Protein 3LLC (pdb70)

Structure (mmCIF, N/CA/C/O backbone):
data_3LLC
#
_entry.id   3LLC
#
_cell.length_a   112.652
_cell.length_b   112.652
_cell.length_c   59.497
_cell.angle_alpha   90.000
_cell.angle_beta   90.000
_cell.angle_gamma   90.000
#
_symmetry.space_group_name_H-M   'P 41 21 2'
#
loop_
_entity.id
_entity.type
_entity.pdbx_description
1 polymer 'Putative hydrolase'
2 non-polymer 'CHLORIDE ION'
3 non-polymer 1,2-ETHANEDIOL
4 non-polymer DI(HYDROXYETHYL)ETHER
5 non-polymer 'TETRAETHYLENE GLYCOL'
6 water water
#
loop_
_atom_site.group_PDB
_atom_site.id
_atom_site.type_symbol
_atom_site.label_atom_id
_atom_site.label_alt_id
_atom_site.label_comp_id
_atom_site.label_asym_id
_atom_site.label_entity_id
_atom_site.label_seq_id
_atom_site.pdbx_PDB_ins_code
_atom_site.Cartn_x
_atom_site.Cartn_y
_atom_site.Cartn_z
_atom_site.occupancy
_atom_site.B_iso_or_equiv
_atom_site.auth_seq_id
_atom_site.auth_comp_id
_atom_site.auth_asym_id
_atom_site.auth_atom_id
_atom_site.pdbx_PDB_model_num
ATOM 1 N N . ARG A 1 7 ? 14.026 -15.326 -0.875 1.00 49.04 6 ARG A N 1
ATOM 2 C CA . ARG A 1 7 ? 15.455 -15.534 -1.274 1.00 47.44 6 ARG A CA 1
ATOM 3 C C . ARG A 1 7 ? 16.406 -15.369 -0.079 1.00 45.08 6 ARG A C 1
ATOM 4 O O . ARG A 1 7 ? 16.533 -14.267 0.452 1.00 44.56 6 ARG A O 1
ATOM 12 N N . PRO A 1 8 ? 17.082 -16.467 0.339 1.00 41.43 7 PRO A N 1
ATOM 13 C CA . PRO A 1 8 ? 17.955 -16.442 1.530 1.00 39.19 7 PRO A CA 1
ATOM 14 C C . PRO A 1 8 ? 19.323 -15.750 1.322 1.00 36.71 7 PRO A C 1
ATOM 15 O O . PRO A 1 8 ? 19.793 -15.612 0.189 1.0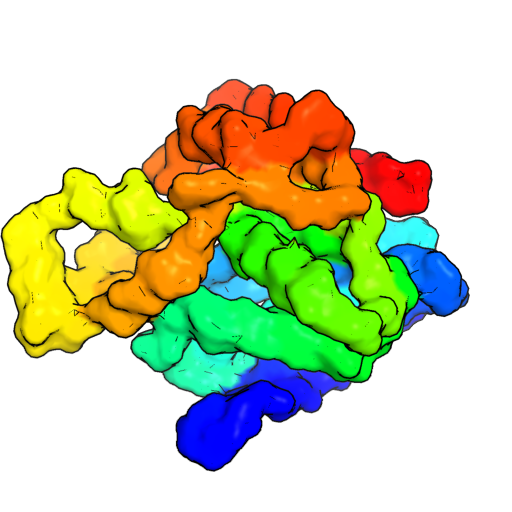0 34.92 7 PRO A O 1
ATOM 19 N N . ILE A 1 9 ? 19.936 -15.308 2.419 1.00 34.24 8 ILE A N 1
ATOM 20 C CA . ILE A 1 9 ? 21.298 -14.795 2.387 1.00 31.88 8 ILE A CA 1
ATOM 21 C C . ILE A 1 9 ? 22.258 -15.976 2.202 1.00 30.42 8 ILE A C 1
ATOM 22 O O . ILE A 1 9 ? 22.137 -16.993 2.890 1.00 31.22 8 ILE A O 1
ATOM 27 N N . GLU A 1 10 ? 23.177 -15.864 1.242 1.00 28.52 9 GLU A N 1
ATOM 28 C CA . GLU A 1 10 ? 24.223 -16.896 1.010 1.00 27.67 9 GLU A CA 1
ATOM 29 C C . GLU A 1 10 ? 25.610 -16.321 1.311 1.00 22.06 9 GLU A C 1
ATOM 30 O O . GLU A 1 10 ? 25.866 -15.151 1.015 1.00 20.18 9 GLU A O 1
ATOM 36 N N . THR A 1 11 ? 26.500 -17.171 1.816 1.00 20.90 10 THR A N 1
ATOM 37 C CA A THR A 1 11 ? 27.874 -16.797 2.149 0.50 20.59 10 THR A CA 1
ATOM 38 C CA B THR A 1 11 ? 27.864 -16.768 2.137 0.50 20.74 10 THR A CA 1
ATOM 39 C C . THR A 1 11 ? 28.833 -17.207 1.015 1.00 19.34 10 THR A C 1
ATOM 40 O O . THR A 1 11 ? 28.762 -18.323 0.518 1.00 21.10 10 THR A O 1
ATOM 47 N N . HIS A 1 12 ? 29.722 -16.301 0.607 1.00 19.38 11 HIS A N 1
ATOM 48 C CA . HIS A 1 12 ? 30.695 -16.526 -0.480 1.00 18.36 11 HIS A CA 1
ATOM 49 C C . HIS A 1 12 ? 32.086 -16.023 -0.089 1.00 18.33 11 HIS A C 1
ATOM 50 O O . HIS A 1 12 ? 32.206 -15.074 0.677 1.00 20.43 11 HIS A O 1
ATOM 57 N N . ALA A 1 13 ? 33.133 -16.616 -0.651 1.00 17.92 12 ALA A N 1
ATOM 58 C CA . ALA A 1 13 ? 34.512 -16.073 -0.546 1.00 19.38 12 ALA A CA 1
ATOM 59 C C . ALA A 1 13 ? 35.072 -15.863 -1.954 1.00 18.31 12 ALA A C 1
ATOM 60 O O . ALA A 1 13 ? 35.020 -16.797 -2.765 1.00 20.27 12 ALA A O 1
ATOM 62 N N . ILE A 1 14 ? 35.610 -14.691 -2.218 1.00 19.14 13 ILE A N 1
ATOM 63 C CA . ILE A 1 14 ? 36.132 -14.329 -3.541 1.00 21.55 13 ILE A CA 1
ATOM 64 C C . ILE A 1 14 ? 37.617 -13.981 -3.468 1.00 21.21 13 ILE A C 1
ATOM 65 O O . ILE A 1 14 ? 38.017 -13.100 -2.695 1.00 19.91 13 ILE A O 1
ATOM 70 N N . THR A 1 15 ? 38.432 -14.621 -4.301 1.00 16.77 14 THR A N 1
ATOM 71 C CA . THR A 1 15 ? 39.860 -14.315 -4.353 1.00 19.34 14 THR A CA 1
ATOM 72 C C . THR A 1 15 ? 40.104 -13.080 -5.233 1.00 22.71 14 THR A C 1
ATOM 73 O O . THR A 1 15 ? 39.608 -13.006 -6.352 1.00 21.78 14 THR A O 1
ATOM 77 N N . VAL A 1 16 ? 40.852 -12.114 -4.700 1.00 20.85 15 VAL A N 1
ATOM 78 C CA . VAL A 1 16 ? 41.168 -10.859 -5.392 1.00 20.51 15 VAL A CA 1
ATOM 79 C C . VAL A 1 16 ? 42.680 -10.696 -5.406 1.00 21.89 15 VAL A C 1
ATOM 80 O O . VAL A 1 16 ? 43.339 -10.887 -4.388 1.00 22.28 15 VAL A O 1
ATOM 84 N N . GLY A 1 17 ? 43.257 -10.409 -6.578 1.00 22.40 16 GLY A N 1
ATOM 85 C CA . GLY A 1 17 ? 44.704 -10.198 -6.693 1.00 24.12 16 GLY A CA 1
ATOM 86 C C . GLY A 1 17 ? 45.513 -11.457 -6.973 1.00 22.65 16 GLY A C 1
ATOM 87 O O . GLY A 1 17 ? 44.981 -12.583 -6.951 1.00 23.56 16 GLY A O 1
ATOM 88 N N . GLN A 1 18 ? 46.810 -11.262 -7.201 1.00 27.27 17 GLN A N 1
ATOM 89 C CA . GLN A 1 18 ? 47.757 -12.354 -7.561 1.00 29.17 17 GLN A CA 1
ATOM 90 C C . GLN A 1 18 ? 48.944 -12.417 -6.603 1.00 27.79 17 GLN A C 1
ATOM 91 O O . GLN A 1 18 ? 49.357 -11.396 -6.039 1.00 28.95 17 GLN A O 1
ATOM 97 N N . GLY A 1 19 ? 49.515 -13.606 -6.459 1.00 27.62 18 GLY A N 1
ATOM 98 C CA . GLY A 1 19 ? 50.746 -13.798 -5.693 1.00 27.85 18 GLY A CA 1
ATOM 99 C C . GLY A 1 19 ? 50.625 -13.320 -4.262 1.00 29.34 18 GLY A C 1
ATOM 100 O O . GLY A 1 19 ? 49.635 -13.612 -3.585 1.00 27.67 18 GLY A O 1
ATOM 101 N N . SER A 1 20 ? 51.609 -12.560 -3.804 1.00 28.80 19 SER A N 1
ATOM 102 C CA . SER A 1 20 ? 51.624 -12.094 -2.414 1.00 29.72 19 SER A CA 1
ATOM 103 C C . SER A 1 20 ? 50.625 -10.973 -2.157 1.00 29.80 19 SER A C 1
ATOM 104 O O . SER A 1 20 ? 50.418 -10.596 -1.008 1.00 32.88 19 SER A O 1
ATOM 107 N N . ASP A 1 21 ? 50.017 -10.433 -3.213 1.00 27.03 20 ASP A N 1
ATOM 108 C CA . ASP A 1 21 ? 48.901 -9.503 -3.076 1.00 28.73 20 ASP A CA 1
ATOM 109 C C . ASP A 1 21 ? 47.516 -10.161 -3.020 1.00 24.66 20 ASP A C 1
ATOM 110 O O . ASP A 1 21 ? 46.530 -9.449 -2.835 1.00 29.20 20 ASP A O 1
ATOM 115 N N . ALA A 1 22 ? 47.423 -11.471 -3.201 1.00 24.33 21 ALA A N 1
ATOM 116 C CA . ALA A 1 22 ? 46.116 -12.152 -3.196 1.00 24.35 21 ALA A CA 1
ATOM 117 C C . ALA A 1 22 ? 45.471 -12.031 -1.812 1.00 25.95 21 ALA A C 1
ATOM 118 O O . ALA A 1 22 ? 46.155 -12.087 -0.792 1.00 29.52 21 ALA A O 1
ATOM 120 N N . ARG A 1 23 ? 44.167 -11.809 -1.781 1.00 22.45 22 ARG A N 1
ATOM 121 C CA . ARG A 1 23 ? 43.415 -11.838 -0.534 1.00 21.56 22 ARG A CA 1
ATOM 122 C C . ARG A 1 23 ? 42.003 -12.362 -0.780 1.00 21.52 22 ARG A C 1
ATOM 123 O O . ARG A 1 23 ? 41.425 -12.150 -1.853 1.00 21.52 22 ARG A O 1
ATOM 131 N N . SER A 1 24 ? 41.450 -13.029 0.226 1.00 17.43 23 SER A N 1
ATOM 132 C CA A SER A 1 24 ? 40.083 -13.556 0.148 0.70 18.05 23 SER A CA 1
ATOM 133 C CA B SER A 1 24 ? 40.090 -13.548 0.150 0.30 18.32 23 SER A CA 1
ATOM 134 C C . SER A 1 24 ? 39.083 -12.565 0.769 1.00 20.19 23 SER A C 1
ATOM 135 O O . SER A 1 24 ? 39.242 -12.136 1.928 1.00 18.15 23 SER A O 1
ATOM 140 N N . ILE A 1 25 ? 38.049 -12.210 -0.002 1.00 16.70 24 ILE A N 1
ATOM 141 C CA . ILE A 1 25 ? 37.011 -11.270 0.399 1.00 16.64 24 ILE A CA 1
ATOM 142 C C . ILE A 1 25 ? 35.715 -12.024 0.756 1.00 18.46 24 ILE A C 1
ATOM 143 O O . ILE A 1 25 ? 35.195 -12.852 -0.030 1.00 17.95 24 ILE A O 1
ATOM 148 N N . ALA A 1 26 ? 35.213 -11.775 1.972 1.00 19.06 25 ALA A N 1
ATOM 149 C CA . ALA A 1 26 ? 33.982 -12.385 2.455 1.00 17.16 25 ALA A CA 1
ATOM 150 C C . ALA A 1 26 ? 32.774 -11.538 1.969 1.00 17.44 25 ALA A C 1
ATOM 151 O O . ALA A 1 26 ? 32.787 -10.292 2.036 1.00 18.65 25 ALA A O 1
ATOM 153 N N . ALA A 1 27 ? 31.735 -12.226 1.490 1.00 17.78 26 ALA A N 1
ATOM 154 C CA . ALA A 1 27 ? 30.514 -11.581 0.969 1.00 19.03 26 ALA A CA 1
ATOM 155 C C . ALA A 1 27 ? 29.247 -12.330 1.394 1.00 18.75 26 ALA A C 1
ATOM 156 O O . ALA A 1 27 ? 29.249 -13.551 1.604 1.00 20.18 26 ALA A O 1
ATOM 158 N N . LEU A 1 28 ? 28.176 -11.556 1.564 1.00 21.87 27 LEU A N 1
ATOM 159 C CA . LEU A 1 28 ? 26.836 -12.034 1.902 1.00 20.58 27 LEU A CA 1
ATOM 160 C C . LEU A 1 2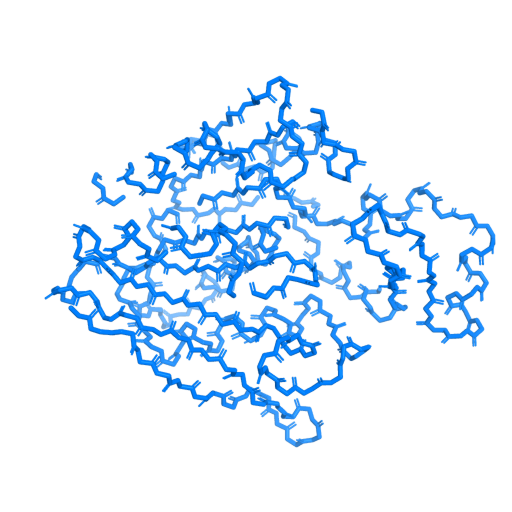8 ? 25.897 -11.530 0.787 1.00 21.61 27 LEU A C 1
ATOM 161 O O . LEU A 1 28 ? 25.800 -10.312 0.569 1.00 22.45 27 LEU A O 1
ATOM 166 N N . VAL A 1 29 ? 25.209 -12.448 0.117 1.00 20.12 28 VAL A N 1
ATOM 167 C CA A VAL A 1 29 ? 24.427 -12.132 -1.089 0.50 20.90 28 VAL A CA 1
ATOM 168 C CA B VAL A 1 29 ? 24.444 -12.140 -1.087 0.50 20.22 28 VAL A CA 1
ATOM 169 C C . VAL A 1 29 ? 23.015 -12.717 -1.051 1.00 19.81 28 VAL A C 1
ATOM 170 O O . VAL A 1 29 ? 22.785 -13.857 -0.599 1.00 20.77 28 VAL A O 1
ATOM 177 N N . ARG A 1 30 ? 22.059 -11.910 -1.503 1.00 19.91 29 ARG A N 1
ATOM 178 C CA . ARG A 1 30 ? 20.674 -12.300 -1.637 1.00 20.46 29 ARG A CA 1
ATOM 179 C C . ARG A 1 30 ? 20.315 -12.129 -3.118 1.00 20.06 29 ARG A C 1
ATOM 180 O O . ARG A 1 30 ? 20.439 -11.033 -3.656 1.00 19.39 29 ARG A O 1
ATOM 188 N N . ALA A 1 31 ? 19.899 -13.206 -3.782 1.00 21.74 30 ALA A N 1
ATOM 189 C CA . ALA A 1 31 ? 19.479 -13.116 -5.193 1.00 22.72 30 ALA A CA 1
ATOM 190 C C . ALA A 1 31 ? 18.173 -12.312 -5.341 1.00 23.76 30 ALA A C 1
ATOM 191 O O . ALA A 1 31 ? 17.297 -12.378 -4.480 1.00 22.82 30 ALA A O 1
ATOM 193 N N . PRO A 1 32 ? 18.028 -11.564 -6.451 1.00 24.48 31 PRO A N 1
ATOM 194 C CA . PRO A 1 32 ? 16.713 -10.987 -6.756 1.00 25.12 31 PRO A CA 1
ATOM 195 C C . PRO A 1 32 ? 15.657 -12.057 -7.038 1.00 22.52 31 PRO A C 1
ATOM 196 O O . PRO A 1 32 ? 15.998 -13.163 -7.464 1.00 22.35 31 PRO A O 1
ATOM 200 N N . ALA A 1 33 ? 14.385 -11.750 -6.767 1.00 23.85 32 ALA A N 1
ATOM 201 C CA . ALA A 1 33 ? 13.305 -12.718 -6.981 1.00 25.10 32 ALA A CA 1
ATOM 202 C C . ALA A 1 33 ? 13.153 -13.042 -8.474 1.00 23.58 32 ALA A C 1
ATOM 203 O O . ALA A 1 33 ? 12.681 -14.108 -8.825 1.00 21.31 32 ALA A O 1
ATOM 205 N N . GLN A 1 34 ? 13.514 -12.081 -9.330 1.00 23.33 33 GLN A N 1
ATOM 206 C CA A GLN A 1 34 ? 13.569 -12.306 -10.783 0.50 24.79 33 GLN A CA 1
ATOM 207 C CA B GLN A 1 34 ? 13.546 -12.276 -10.783 0.50 25.20 33 GLN A CA 1
ATOM 208 C C . GLN A 1 34 ? 14.839 -11.636 -11.300 1.00 24.68 33 GLN A C 1
ATOM 209 O O . GLN A 1 34 ? 15.221 -10.563 -10.832 1.00 23.49 33 GLN A O 1
ATOM 220 N N . ASP A 1 35 ? 15.519 -12.288 -12.247 1.00 25.16 34 ASP A N 1
ATOM 221 C CA . ASP A 1 35 ? 16.868 -11.830 -12.695 1.00 26.07 34 ASP A CA 1
ATOM 222 C C . ASP A 1 35 ? 16.898 -10.414 -13.281 1.00 26.33 34 ASP A C 1
ATOM 223 O O . ASP A 1 35 ? 17.942 -9.755 -13.253 1.00 26.90 34 ASP A O 1
ATOM 228 N N . GLU A 1 36 ? 15.757 -9.961 -13.810 1.00 26.56 35 GLU A N 1
ATOM 229 C CA A GLU A 1 36 ? 15.640 -8.630 -14.430 0.50 27.42 35 GLU A CA 1
ATOM 230 C CA B GLU A 1 36 ? 15.664 -8.640 -14.432 0.50 27.69 35 GLU A CA 1
ATOM 231 C C . GLU A 1 36 ? 15.671 -7.488 -13.408 1.00 28.48 35 GLU A C 1
ATOM 232 O O . GLU A 1 36 ? 15.948 -6.331 -13.754 1.00 30.51 35 GLU A O 1
ATOM 243 N N . ARG A 1 37 ? 15.392 -7.802 -12.142 1.00 26.87 36 ARG A N 1
ATOM 244 C CA A ARG A 1 37 ? 15.353 -6.783 -11.096 0.50 25.42 36 ARG A CA 1
ATOM 245 C CA B ARG A 1 37 ? 15.351 -6.790 -11.083 0.50 25.84 36 ARG A CA 1
ATOM 246 C C . ARG A 1 37 ? 16.771 -6.354 -10.714 1.00 23.39 36 ARG A C 1
ATOM 247 O O . ARG A 1 37 ? 17.702 -7.130 -10.837 1.00 25.04 36 ARG A O 1
ATOM 262 N N . PRO A 1 38 ? 16.942 -5.097 -10.260 1.00 21.56 37 PRO A N 1
ATOM 263 C CA . PRO A 1 38 ? 18.263 -4.657 -9.846 1.00 23.41 37 PRO A CA 1
ATOM 264 C C . PRO A 1 38 ? 18.768 -5.346 -8.576 1.00 22.15 37 PRO A C 1
ATOM 265 O O . PRO A 1 38 ? 18.002 -6.022 -7.868 1.00 22.90 37 PRO A O 1
ATOM 269 N N . THR A 1 39 ? 20.066 -5.211 -8.377 1.00 21.37 38 THR A N 1
ATOM 270 C CA . THR A 1 39 ? 20.771 -5.594 -7.151 1.00 19.48 38 THR A CA 1
ATOM 271 C C . THR A 1 39 ? 21.393 -4.350 -6.483 1.00 20.29 38 THR A C 1
ATOM 272 O O . THR A 1 39 ? 22.150 -3.583 -7.087 1.00 21.95 38 THR A O 1
ATOM 276 N N . CYS A 1 40 ? 21.066 -4.156 -5.211 1.00 20.33 39 CYS A N 1
ATOM 277 C CA . CYS A 1 40 ? 21.681 -3.110 -4.401 1.00 19.81 39 CYS A CA 1
ATOM 278 C C . CYS A 1 40 ? 23.019 -3.590 -3.815 1.00 19.96 39 CYS A C 1
ATOM 279 O O . CYS A 1 40 ? 23.074 -4.651 -3.163 1.00 23.48 39 CYS A O 1
ATOM 282 N N . ILE A 1 41 ? 24.071 -2.819 -4.053 1.00 19.85 40 ILE A N 1
ATOM 283 C CA A ILE A 1 41 ? 25.401 -3.147 -3.500 0.50 19.23 40 ILE A CA 1
ATOM 284 C CA B ILE A 1 41 ? 25.418 -3.109 -3.583 0.50 19.60 40 ILE A CA 1
ATOM 285 C C . ILE A 1 41 ? 25.849 -2.092 -2.513 1.00 19.81 40 ILE A C 1
ATOM 286 O O . ILE A 1 41 ? 25.930 -0.883 -2.805 1.00 20.97 40 ILE A O 1
ATOM 295 N N . TRP A 1 42 ? 26.094 -2.575 -1.308 1.00 20.57 41 TRP A N 1
ATOM 296 C CA . TRP A 1 42 ? 26.612 -1.754 -0.216 1.00 21.16 41 TRP A CA 1
ATOM 297 C C . TRP A 1 42 ? 28.114 -1.524 -0.375 1.00 21.14 41 TRP A C 1
ATOM 298 O O . TRP A 1 42 ? 28.872 -2.468 -0.604 1.00 22.32 41 TRP A O 1
ATOM 309 N N . LEU A 1 43 ? 28.552 -0.268 -0.246 1.00 20.03 42 LEU A N 1
ATOM 310 C CA A LEU A 1 43 ? 29.970 0.072 -0.166 0.50 20.97 42 LEU A CA 1
ATOM 311 C CA B LEU A 1 43 ? 29.975 0.057 -0.145 0.50 21.38 42 LEU A CA 1
ATOM 312 C C . LEU A 1 43 ? 30.158 0.876 1.122 1.00 21.67 42 LEU A C 1
ATOM 313 O O . LEU A 1 43 ? 29.718 2.026 1.198 1.00 20.76 42 LEU A O 1
ATOM 322 N N . GLY A 1 44 ? 30.796 0.273 2.119 1.00 23.00 43 GLY A N 1
ATOM 323 C CA . GLY A 1 44 ? 30.882 0.895 3.448 1.00 23.33 43 GLY A CA 1
ATOM 324 C C . GLY A 1 44 ? 32.003 1.903 3.689 1.00 21.96 43 GLY A C 1
ATOM 325 O O . GLY A 1 44 ? 32.851 2.159 2.813 1.00 21.70 43 GLY A O 1
ATOM 326 N N . GLY A 1 45 ? 31.979 2.500 4.886 1.00 23.78 44 GLY A N 1
ATOM 327 C CA . GLY A 1 45 ? 33.023 3.460 5.314 1.00 25.49 44 GLY A CA 1
ATOM 328 C C . GLY A 1 45 ? 34.352 2.834 5.759 1.00 25.05 44 GLY A C 1
ATOM 329 O O . GLY A 1 45 ? 34.478 1.616 5.941 1.00 25.20 44 GLY A O 1
ATOM 330 N N . TYR A 1 46 ? 35.338 3.697 5.971 1.00 22.38 45 TYR A N 1
ATOM 331 C CA . TYR A 1 46 ? 36.656 3.328 6.463 1.00 24.29 45 TYR A CA 1
ATOM 332 C C . TYR A 1 46 ? 36.451 2.674 7.815 1.00 24.02 45 TYR A C 1
ATOM 333 O O . TYR A 1 46 ? 35.727 3.210 8.616 1.00 25.73 45 TYR A O 1
ATOM 342 N N . ARG A 1 47 ? 37.048 1.527 8.067 1.00 24.41 46 ARG A N 1
ATOM 343 C CA . ARG A 1 47 ? 36.849 0.854 9.367 1.00 26.79 46 ARG A CA 1
ATOM 344 C C . ARG A 1 47 ? 35.435 0.321 9.656 1.00 26.96 46 ARG A C 1
ATOM 345 O O . ARG A 1 47 ? 35.174 -0.092 10.773 1.00 26.90 46 ARG A O 1
ATOM 353 N N . SER A 1 48 ? 34.537 0.269 8.675 1.00 24.54 47 SER A N 1
ATOM 354 C CA . SER A 1 48 ? 33.203 -0.303 8.920 1.00 25.01 47 SER A CA 1
ATOM 355 C C . SER A 1 48 ? 33.221 -1.828 8.724 1.00 25.02 47 SER A C 1
ATOM 356 O O . SER A 1 48 ? 34.211 -2.417 8.243 1.00 23.13 47 SER A O 1
ATOM 359 N N . ASP A 1 49 ? 32.088 -2.447 9.042 1.00 23.57 48 ASP A N 1
ATOM 360 C CA A ASP A 1 49 ? 31.905 -3.825 8.578 0.50 23.55 48 ASP A CA 1
ATOM 361 C CA B ASP A 1 49 ? 31.800 -3.877 8.938 0.50 24.05 48 ASP A CA 1
ATOM 362 C C . ASP A 1 49 ? 30.491 -4.064 8.125 1.00 23.66 48 ASP A C 1
ATOM 363 O O . ASP A 1 49 ? 29.575 -3.241 8.278 1.00 25.28 48 ASP A O 1
ATOM 380 N N . THR A 1 51 ? 28.074 -5.945 8.838 1.00 23.73 50 THR A N 1
ATOM 381 C CA . THR A 1 51 ? 26.986 -6.196 9.783 1.00 24.01 50 THR A CA 1
ATOM 382 C C . THR A 1 51 ? 26.455 -4.879 10.440 1.00 25.33 50 THR A C 1
ATOM 383 O O . THR A 1 51 ? 25.604 -4.922 11.314 1.00 26.68 50 THR A O 1
ATOM 387 N N . GLY A 1 52 ? 26.960 -3.727 10.017 1.00 24.80 51 GLY A N 1
ATOM 388 C CA . GLY A 1 52 ? 26.500 -2.423 10.508 1.00 26.62 51 GLY A CA 1
ATOM 389 C C . GLY A 1 52 ? 25.032 -2.103 10.226 1.00 26.94 51 GLY A C 1
ATOM 390 O O . GLY A 1 52 ? 24.411 -2.671 9.307 1.00 22.77 51 GLY A O 1
ATOM 391 N N . THR A 1 53 ? 24.467 -1.190 11.016 1.00 25.18 52 THR A N 1
ATOM 392 C CA . THR A 1 53 ? 23.032 -0.854 10.919 1.00 24.66 52 THR A CA 1
ATOM 393 C C . THR A 1 53 ? 22.563 -0.469 9.529 1.00 21.36 52 THR A C 1
ATOM 394 O O . THR A 1 53 ? 21.551 -0.997 9.062 1.00 22.67 52 THR A O 1
ATOM 398 N N . LYS A 1 54 ? 23.270 0.453 8.891 1.00 22.16 53 LYS A N 1
ATOM 399 C CA . LYS A 1 54 ? 22.846 0.953 7.547 1.00 22.08 53 LYS A CA 1
ATOM 400 C C . LYS A 1 54 ? 22.889 -0.177 6.493 1.00 23.62 53 LYS A C 1
ATOM 401 O O . LYS A 1 54 ? 21.952 -0.309 5.674 1.00 21.09 53 LYS A O 1
ATOM 407 N N . ALA A 1 55 ? 23.939 -0.991 6.545 1.00 21.07 54 ALA A N 1
ATOM 408 C CA . ALA A 1 55 ? 24.092 -2.150 5.644 1.00 22.46 54 ALA A CA 1
ATOM 409 C C . ALA A 1 55 ? 22.952 -3.141 5.801 1.00 22.29 54 ALA A C 1
ATOM 410 O O . ALA A 1 55 ? 22.371 -3.604 4.791 1.00 21.72 54 ALA A O 1
ATOM 412 N N . LEU A 1 56 ? 22.604 -3.467 7.063 1.00 21.86 55 LEU A N 1
ATOM 413 C CA . LEU A 1 56 ? 21.518 -4.398 7.335 1.00 20.12 55 LEU A CA 1
ATOM 414 C C . LEU A 1 56 ? 20.166 -3.855 6.855 1.00 21.02 55 LEU A C 1
ATOM 415 O O . LEU A 1 56 ? 19.302 -4.644 6.408 1.00 20.81 55 LEU A O 1
ATOM 420 N N . GLU A 1 57 ? 19.975 -2.531 6.989 1.00 19.51 56 GLU A N 1
ATOM 421 C CA . GLU A 1 57 ? 18.752 -1.874 6.533 1.00 22.23 56 GLU A CA 1
ATOM 422 C C . GLU A 1 57 ? 18.605 -1.925 5.011 1.00 21.50 56 GLU A C 1
ATOM 423 O O . GLU A 1 57 ? 17.484 -2.155 4.508 1.00 21.12 56 GLU A O 1
ATOM 437 N N . ASP A 1 59 ? 19.926 -4.258 3.014 1.00 23.49 58 ASP A N 1
ATOM 438 C CA . ASP A 1 59 ? 19.532 -5.654 2.784 1.00 24.73 58 ASP A CA 1
ATOM 439 C C . ASP A 1 59 ? 18.047 -5.948 3.081 1.00 25.62 58 ASP A C 1
ATOM 440 O O . ASP A 1 59 ? 17.382 -6.651 2.294 1.00 21.94 58 ASP A O 1
ATOM 445 N N . ASP A 1 60 ? 17.530 -5.428 4.211 1.00 24.09 59 ASP A N 1
ATOM 446 C CA . ASP A 1 60 ? 16.141 -5.631 4.606 1.00 24.53 59 ASP A CA 1
ATOM 447 C C . ASP A 1 60 ? 15.166 -5.003 3.589 1.00 23.41 59 ASP A C 1
ATOM 448 O O . ASP A 1 60 ? 14.177 -5.640 3.193 1.00 23.94 59 ASP A O 1
ATOM 453 N N . LEU A 1 61 ? 15.465 -3.780 3.158 1.00 24.20 60 LEU A N 1
ATOM 454 C CA . LEU A 1 61 ? 14.652 -3.108 2.131 1.00 23.25 60 LEU A CA 1
ATOM 455 C C . LEU A 1 61 ? 14.629 -3.938 0.823 1.00 23.97 60 LEU A C 1
ATOM 456 O O . LEU A 1 61 ? 13.560 -4.228 0.264 1.00 22.90 60 LEU A O 1
ATOM 461 N N . ALA A 1 62 ? 15.815 -4.336 0.366 1.00 24.57 61 ALA A N 1
ATOM 462 C CA . ALA A 1 62 ? 15.940 -5.201 -0.814 1.00 26.16 61 ALA A CA 1
ATOM 463 C C . ALA A 1 62 ? 15.103 -6.474 -0.712 1.00 26.79 61 ALA A C 1
ATOM 464 O O . ALA A 1 62 ? 14.329 -6.794 -1.636 1.00 26.08 61 ALA A O 1
ATOM 466 N N . ALA A 1 63 ? 15.224 -7.198 0.406 1.00 25.41 62 ALA A N 1
ATOM 467 C CA . ALA A 1 63 ? 14.399 -8.367 0.670 1.00 27.25 62 ALA A CA 1
ATOM 468 C C . ALA A 1 63 ? 12.902 -8.103 0.556 1.00 27.97 62 ALA A C 1
ATOM 469 O O . ALA A 1 63 ? 12.163 -8.923 -0.002 1.00 28.96 62 ALA A O 1
ATOM 471 N N . SER A 1 64 ? 12.445 -6.972 1.084 1.00 26.72 63 SER A N 1
ATOM 472 C CA . SER A 1 64 ? 11.017 -6.657 1.092 1.00 27.50 63 SER A CA 1
ATOM 473 C C . SER A 1 64 ? 10.481 -6.353 -0.316 1.00 26.70 63 SER A C 1
ATOM 474 O O . SER A 1 64 ? 9.314 -6.561 -0.565 1.00 26.60 63 SER A O 1
ATOM 477 N N . LEU A 1 65 ? 11.330 -5.854 -1.215 1.00 26.91 64 LEU A N 1
ATOM 478 C CA . LEU A 1 65 ? 10.920 -5.508 -2.582 1.00 27.68 64 LEU A CA 1
ATOM 479 C C . LEU A 1 65 ? 11.241 -6.630 -3.614 1.00 28.91 64 LEU A C 1
ATOM 480 O O . LEU A 1 65 ? 10.915 -6.505 -4.799 1.00 27.32 64 LEU A O 1
ATOM 485 N N . GLY A 1 66 ? 11.862 -7.718 -3.157 1.00 26.32 65 GLY A N 1
ATOM 486 C CA . GLY A 1 66 ? 12.235 -8.843 -4.028 1.00 25.61 65 GLY A CA 1
ATOM 487 C C . GLY A 1 66 ? 13.416 -8.525 -4.946 1.00 23.77 65 GLY A C 1
ATOM 488 O O . GLY A 1 66 ? 13.555 -9.101 -6.016 1.00 23.57 65 GLY A O 1
ATOM 489 N N . VAL A 1 67 ? 14.265 -7.600 -4.538 1.00 19.43 66 VAL A N 1
ATOM 490 C CA . VAL A 1 67 ? 15.435 -7.249 -5.334 1.00 22.08 66 VAL A CA 1
ATOM 491 C C . VAL A 1 67 ? 16.721 -7.795 -4.692 1.00 22.17 66 VAL A C 1
ATOM 492 O O . VAL A 1 67 ? 16.715 -8.262 -3.545 1.00 23.50 66 VAL A O 1
ATOM 496 N N . GLY A 1 68 ? 17.804 -7.771 -5.450 1.00 19.76 67 GLY A N 1
ATOM 497 C CA . GLY A 1 68 ? 19.051 -8.330 -4.996 1.00 19.59 67 GLY A CA 1
ATOM 498 C C . GLY A 1 68 ? 19.756 -7.447 -3.967 1.00 18.10 67 GLY A C 1
ATOM 499 O O . GLY A 1 68 ? 19.542 -6.211 -3.883 1.00 18.47 67 GLY A O 1
ATOM 500 N N . ALA A 1 69 ? 20.632 -8.082 -3.194 1.00 17.01 68 ALA A N 1
ATOM 501 C CA . ALA A 1 69 ? 21.505 -7.339 -2.268 1.00 18.64 68 ALA A CA 1
ATOM 502 C C . ALA A 1 69 ? 22.877 -8.002 -2.148 1.00 18.86 68 ALA A C 1
ATOM 503 O O . ALA A 1 69 ? 22.959 -9.234 -1.997 1.00 20.54 68 ALA A O 1
ATOM 505 N N . ILE A 1 70 ? 23.940 -7.198 -2.254 1.00 18.84 69 ILE A N 1
ATOM 506 C CA . ILE A 1 70 ? 25.329 -7.655 -2.053 1.00 17.18 69 ILE A CA 1
ATOM 507 C C . ILE A 1 70 ? 25.986 -6.805 -0.952 1.00 19.32 69 ILE A C 1
ATOM 508 O O . ILE A 1 70 ? 25.971 -5.584 -1.022 1.00 20.72 69 ILE A O 1
ATOM 513 N N . ARG A 1 71 ? 26.568 -7.474 0.047 1.00 18.85 70 ARG A N 1
ATOM 514 C CA . ARG A 1 71 ? 27.489 -6.807 0.992 1.00 19.03 70 ARG A CA 1
ATOM 515 C C . ARG A 1 71 ? 28.791 -7.582 1.013 1.00 18.85 70 ARG A C 1
ATOM 516 O O . ARG A 1 71 ? 28.778 -8.805 0.763 1.00 19.05 70 ARG A O 1
ATOM 524 N N . PHE A 1 72 ? 29.901 -6.883 1.276 1.00 18.68 71 PHE A N 1
ATOM 525 C CA . PHE A 1 72 ? 31.214 -7.527 1.431 1.00 18.12 71 PHE A CA 1
ATOM 526 C C . PHE A 1 72 ? 32.091 -6.707 2.395 1.00 18.71 71 PHE A C 1
ATOM 527 O O . PHE A 1 72 ? 31.813 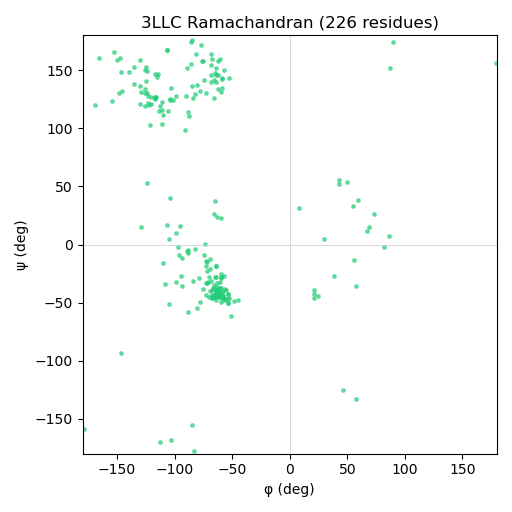-5.531 2.637 1.00 20.67 71 PHE A O 1
ATOM 535 N N . ASP A 1 73 ? 33.097 -7.360 2.973 1.00 19.90 72 ASP A N 1
ATOM 536 C CA . ASP A 1 73 ? 34.079 -6.691 3.864 1.00 17.73 72 ASP A CA 1
ATOM 537 C C . ASP A 1 73 ? 35.343 -6.367 3.073 1.00 18.06 72 ASP A C 1
ATOM 538 O O . ASP A 1 73 ? 35.933 -7.236 2.419 1.00 20.33 72 ASP A O 1
ATOM 543 N N . TYR A 1 74 ? 35.763 -5.113 3.138 1.00 18.85 73 TYR A N 1
ATOM 544 C CA . TYR A 1 74 ? 37.069 -4.715 2.575 1.00 19.23 73 TYR A CA 1
ATOM 545 C C . TYR A 1 74 ? 38.209 -5.531 3.200 1.00 19.71 73 TYR A C 1
ATOM 546 O O . TYR A 1 74 ? 38.077 -6.028 4.327 1.00 17.44 73 TYR A O 1
ATOM 555 N N . SER A 1 75 ? 39.292 -5.753 2.450 1.00 18.21 74 SER A N 1
ATOM 556 C CA . SER A 1 75 ? 40.467 -6.365 3.036 1.00 17.72 74 SER A CA 1
ATOM 557 C C . SER A 1 75 ? 40.872 -5.571 4.308 1.00 17.25 74 SER A C 1
ATOM 558 O O . SER A 1 75 ? 40.739 -4.349 4.346 1.00 17.47 74 SER A O 1
ATOM 561 N N . GLY A 1 76 ? 41.342 -6.292 5.329 1.00 16.68 75 GLY A N 1
ATOM 562 C CA . GLY A 1 76 ? 41.715 -5.691 6.604 1.00 19.49 75 GLY A CA 1
ATOM 563 C C . GLY A 1 76 ? 40.568 -5.413 7.570 1.00 22.04 75 GLY A C 1
ATOM 564 O O . GLY A 1 76 ? 40.799 -4.970 8.706 1.00 19.45 75 GLY A O 1
ATOM 565 N N . HIS A 1 77 ? 39.348 -5.699 7.132 1.00 19.86 76 HIS A N 1
ATOM 566 C CA . HIS A 1 77 ? 38.115 -5.398 7.881 1.00 20.49 76 HIS A CA 1
ATOM 567 C C . HIS A 1 77 ? 37.294 -6.678 8.076 1.00 20.52 76 HIS A C 1
ATOM 568 O O . HIS A 1 77 ? 37.290 -7.583 7.217 1.00 18.54 76 HIS A O 1
ATOM 575 N N . GLY A 1 78 ? 36.553 -6.736 9.181 1.00 17.53 77 GLY A N 1
ATOM 576 C CA . GLY A 1 78 ? 35.579 -7.783 9.404 1.00 17.72 77 GLY A CA 1
ATOM 577 C C . GLY A 1 78 ? 36.035 -9.215 9.103 1.00 18.44 77 GLY A C 1
ATOM 578 O O . GLY A 1 78 ? 36.997 -9.719 9.698 1.00 16.02 77 GLY A O 1
ATOM 579 N N . ALA A 1 79 ? 35.265 -9.909 8.250 1.00 15.70 78 ALA A N 1
ATOM 580 C CA . ALA A 1 79 ? 35.460 -11.339 8.005 1.00 15.00 78 ALA A CA 1
ATOM 581 C C . ALA A 1 79 ? 36.461 -11.615 6.875 1.00 10.90 78 ALA A C 1
ATOM 582 O O . ALA A 1 79 ? 36.799 -12.782 6.631 1.00 16.23 78 ALA A O 1
ATOM 584 N N . SER A 1 80 ? 36.934 -10.568 6.207 1.00 13.98 79 SER A N 1
ATOM 585 C CA . SER A 1 80 ? 37.896 -10.724 5.091 1.00 16.05 79 SER A CA 1
ATOM 586 C C . SER A 1 80 ? 39.360 -10.902 5.529 1.00 18.57 79 SER A C 1
ATOM 587 O O . SER A 1 80 ? 39.703 -10.682 6.709 1.00 16.87 79 SER A O 1
ATOM 590 N N . GLY A 1 81 ? 40.198 -11.369 4.598 1.00 16.74 80 GLY A N 1
ATOM 591 C CA . GLY A 1 81 ? 41.635 -11.485 4.806 1.00 15.72 80 GLY A CA 1
ATOM 592 C C . GLY A 1 81 ? 42.378 -10.173 4.562 1.00 15.19 80 GLY A C 1
ATOM 593 O O . GLY A 1 81 ? 41.773 -9.142 4.266 1.00 16.88 80 GLY A O 1
ATOM 594 N N . GLY A 1 82 ? 43.701 -10.237 4.689 1.00 16.35 81 GLY A N 1
ATOM 595 C CA . GLY A 1 82 ? 44.585 -9.110 4.397 1.00 17.11 81 GLY A CA 1
ATOM 596 C C . GLY A 1 82 ? 44.783 -8.175 5.597 1.00 19.92 81 GLY A C 1
ATOM 597 O O . GLY A 1 82 ? 43.905 -8.117 6.466 1.00 17.40 81 GLY A O 1
ATOM 598 N N . ALA A 1 83 ? 45.941 -7.498 5.661 1.00 19.11 82 ALA A N 1
ATOM 599 C CA . ALA A 1 83 ? 46.256 -6.540 6.754 1.00 20.79 82 ALA A CA 1
ATOM 600 C C . ALA A 1 83 ? 45.609 -5.183 6.518 1.00 20.93 82 ALA A C 1
ATOM 601 O O . ALA A 1 83 ? 45.613 -4.663 5.392 1.00 19.99 82 ALA A O 1
ATOM 603 N N . PHE A 1 84 ? 45.044 -4.590 7.571 1.00 17.68 83 PHE A N 1
ATOM 604 C CA . PHE A 1 84 ? 44.530 -3.238 7.477 1.00 17.32 83 PHE A CA 1
ATOM 605 C C . PHE A 1 84 ? 45.572 -2.225 6.936 1.00 18.14 83 PHE A C 1
ATOM 606 O O . PHE A 1 84 ? 45.234 -1.408 6.063 1.00 19.12 83 PHE A O 1
ATOM 614 N N . ARG A 1 85 ? 46.807 -2.311 7.398 1.00 20.90 84 ARG A N 1
ATOM 615 C CA . ARG A 1 85 ? 47.829 -1.329 6.985 1.00 23.12 84 ARG A CA 1
ATOM 616 C C . ARG A 1 85 ? 48.258 -1.457 5.498 1.00 23.19 84 ARG A C 1
ATOM 617 O O . ARG A 1 85 ? 48.943 -0.570 4.981 1.00 19.66 84 ARG A O 1
ATOM 625 N N . ASP A 1 86 ? 47.876 -2.552 4.830 1.00 21.72 85 ASP A N 1
ATOM 626 C CA . ASP A 1 86 ? 48.113 -2.696 3.385 1.00 22.35 85 ASP A CA 1
ATOM 627 C C . ASP A 1 86 ? 46.962 -2.124 2.540 1.00 22.56 85 ASP A C 1
ATOM 628 O O . ASP A 1 86 ? 47.068 -2.058 1.317 1.00 22.95 85 ASP A O 1
ATOM 633 N N . GLY A 1 87 ? 45.867 -1.717 3.175 1.00 20.35 86 GLY A N 1
ATOM 634 C CA . GLY A 1 87 ? 44.747 -1.127 2.488 1.00 20.70 86 GLY A CA 1
ATOM 635 C C . GLY A 1 87 ? 44.994 0.231 1.825 1.00 20.88 86 GLY A C 1
ATOM 636 O O . GLY A 1 87 ? 45.679 1.084 2.358 1.00 20.77 86 GLY A O 1
ATOM 637 N N . THR A 1 88 ? 44.408 0.415 0.644 1.00 20.47 87 THR A N 1
ATOM 638 C CA . THR A 1 88 ? 44.463 1.673 -0.097 1.00 18.84 87 THR A CA 1
ATOM 639 C C . THR A 1 88 ? 43.134 1.790 -0.863 1.00 19.18 87 THR A C 1
ATOM 640 O O . THR A 1 88 ? 42.437 0.782 -1.102 1.00 20.34 87 THR A O 1
ATOM 644 N N . ILE A 1 89 ? 42.782 3.000 -1.285 1.00 18.87 88 ILE A N 1
ATOM 645 C CA . ILE A 1 89 ? 41.647 3.199 -2.159 1.00 17.82 88 ILE A CA 1
ATOM 646 C C . ILE A 1 89 ? 41.758 2.285 -3.401 1.00 18.73 88 ILE A C 1
ATOM 647 O O . ILE A 1 89 ? 40.748 1.644 -3.770 1.00 20.60 88 ILE A O 1
ATOM 652 N N . SER A 1 90 ? 42.929 2.220 -4.038 1.00 20.13 89 SER A N 1
ATOM 653 C CA . SER A 1 90 ? 43.082 1.344 -5.211 1.00 19.34 89 SER A CA 1
ATOM 654 C C . SER A 1 90 ? 42.746 -0.133 -4.914 1.00 22.48 89 SER A C 1
ATOM 655 O O . SER A 1 90 ? 42.058 -0.802 -5.715 1.00 19.79 89 SER A O 1
ATOM 658 N N . ARG A 1 91 ? 43.265 -0.671 -3.796 1.00 19.89 90 ARG A N 1
ATOM 659 C CA . ARG A 1 91 ? 43.019 -2.080 -3.438 1.00 20.84 90 ARG A CA 1
ATOM 660 C C . ARG A 1 91 ? 41.558 -2.354 -3.077 1.00 20.76 90 ARG A C 1
ATOM 661 O O . ARG A 1 91 ? 40.995 -3.405 -3.447 1.00 19.45 90 ARG A O 1
ATOM 669 N N . TRP A 1 92 ? 40.931 -1.411 -2.362 1.00 20.91 91 TRP A N 1
ATOM 670 C CA . TRP A 1 92 ? 39.543 -1.572 -1.930 1.00 21.07 91 TRP A CA 1
ATOM 671 C C . TRP A 1 92 ? 38.573 -1.412 -3.114 1.00 20.84 91 TRP A C 1
ATOM 672 O O . TRP A 1 92 ? 37.576 -2.125 -3.204 1.00 20.46 91 TRP A O 1
ATOM 683 N N . LEU A 1 93 ? 38.927 -0.549 -4.062 1.00 21.42 92 LEU A N 1
ATOM 684 C CA . LEU A 1 93 ? 38.19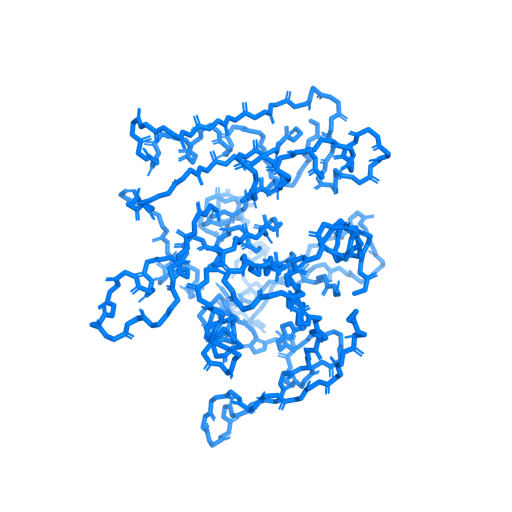5 -0.452 -5.319 1.00 19.49 92 LEU A CA 1
ATOM 685 C C . LEU A 1 93 ? 38.321 -1.748 -6.124 1.00 19.81 92 LEU A C 1
ATOM 686 O O . LEU A 1 93 ? 37.320 -2.229 -6.679 1.00 21.23 92 LEU A O 1
ATOM 691 N N . GLU A 1 94 ? 39.533 -2.292 -6.221 1.00 19.14 93 GLU A N 1
ATOM 692 C CA . GLU A 1 94 ? 39.768 -3.531 -6.930 1.00 20.21 93 GLU A CA 1
ATOM 693 C C . GLU A 1 94 ? 38.875 -4.658 -6.382 1.00 21.02 93 GLU A C 1
ATOM 694 O O . GLU A 1 94 ? 38.345 -5.497 -7.132 1.00 18.60 93 GLU A O 1
ATOM 700 N N . GLU A 1 95 ? 38.712 -4.670 -5.066 1.00 19.69 94 GLU A N 1
ATOM 701 C CA . GLU A 1 95 ? 37.855 -5.671 -4.409 1.00 18.21 94 GLU A CA 1
ATOM 702 C C . GLU A 1 95 ? 36.350 -5.470 -4.764 1.00 19.61 94 GLU A C 1
ATOM 703 O O . GLU A 1 95 ? 35.639 -6.432 -5.082 1.00 19.57 94 GLU A O 1
ATOM 709 N N . ALA A 1 96 ? 35.877 -4.233 -4.704 1.00 21.10 95 ALA A N 1
ATOM 710 C CA . ALA A 1 96 ? 34.514 -3.910 -5.060 1.00 20.97 95 ALA A CA 1
ATOM 711 C C . ALA A 1 96 ? 34.220 -4.370 -6.495 1.00 23.47 95 ALA A C 1
ATOM 712 O O . ALA A 1 96 ? 33.199 -5.026 -6.735 1.00 23.54 95 ALA A O 1
ATOM 714 N N . LEU A 1 97 ? 35.119 -4.065 -7.429 1.00 21.49 96 LEU A N 1
ATOM 715 C CA A LEU A 1 97 ? 34.923 -4.463 -8.824 0.50 21.51 96 LEU A CA 1
ATOM 716 C CA B LEU A 1 97 ? 34.951 -4.482 -8.831 0.50 22.50 96 LEU A CA 1
ATOM 717 C C . LEU A 1 97 ? 34.945 -5.999 -8.972 1.00 23.01 96 LEU A C 1
ATOM 718 O O . LEU A 1 97 ? 34.156 -6.575 -9.747 1.00 23.34 96 LEU A O 1
ATOM 727 N N . ALA A 1 98 ? 35.854 -6.680 -8.256 1.00 19.69 97 ALA A N 1
ATOM 728 C CA . ALA A 1 98 ? 35.917 -8.138 -8.299 1.00 19.69 97 ALA A CA 1
ATOM 729 C C . ALA A 1 98 ? 34.629 -8.804 -7.774 1.00 17.46 97 ALA A C 1
ATOM 730 O O . ALA A 1 98 ? 34.191 -9.843 -8.279 1.00 17.87 97 ALA A O 1
ATOM 732 N N . VAL A 1 99 ? 34.050 -8.224 -6.735 1.00 20.20 98 VAL A N 1
ATOM 733 C CA . VAL A 1 99 ? 32.819 -8.765 -6.164 1.00 20.89 98 VAL A CA 1
ATOM 734 C C . VAL A 1 99 ? 31.681 -8.590 -7.192 1.00 21.54 98 VAL A C 1
ATOM 735 O O . VAL A 1 99 ? 30.944 -9.543 -7.493 1.00 19.42 98 VAL A O 1
ATOM 739 N N . LEU A 1 100 ? 31.588 -7.396 -7.782 1.00 22.59 99 LEU A N 1
ATOM 740 C CA A LEU A 1 100 ? 30.584 -7.168 -8.823 0.50 23.96 99 LEU A CA 1
ATOM 741 C CA B LEU A 1 100 ? 30.614 -7.143 -8.861 0.50 24.64 99 LEU A CA 1
ATOM 742 C C . LEU A 1 100 ? 30.764 -8.117 -10.017 1.00 25.42 99 LEU A C 1
ATOM 743 O O . LEU A 1 100 ? 29.771 -8.691 -10.499 1.00 27.21 99 LEU A O 1
ATOM 752 N N . ASP A 1 101 ? 32.003 -8.319 -10.484 1.00 24.81 100 ASP A N 1
ATOM 753 C CA . ASP A 1 101 ? 32.272 -9.214 -11.610 1.00 24.70 100 ASP A CA 1
ATOM 754 C C . ASP A 1 101 ? 32.053 -10.703 -11.291 1.00 24.33 100 ASP A C 1
ATOM 755 O O . ASP A 1 101 ? 31.850 -11.530 -12.202 1.00 23.93 100 ASP A O 1
ATOM 760 N N . HIS A 1 102 ? 32.088 -11.056 -10.006 1.00 22.12 101 HIS A N 1
ATOM 761 C CA . HIS A 1 102 ? 31.841 -12.445 -9.600 1.00 22.37 101 HIS A CA 1
ATOM 762 C C . HIS A 1 102 ? 30.344 -12.782 -9.755 1.00 20.67 101 HIS A C 1
ATOM 763 O O . HIS A 1 102 ? 30.002 -13.844 -10.210 1.00 21.64 101 HIS A O 1
ATOM 770 N N . PHE A 1 103 ? 29.472 -11.866 -9.340 1.00 23.06 102 PHE A N 1
ATOM 771 C CA . PHE A 1 103 ? 28.024 -12.082 -9.319 1.00 21.71 102 PHE A CA 1
ATOM 772 C C . PHE A 1 103 ? 27.299 -11.582 -10.570 1.00 21.56 102 PHE A C 1
ATOM 773 O O . PHE A 1 103 ? 26.240 -12.103 -10.905 1.00 22.98 102 PHE A O 1
ATOM 781 N N . LYS A 1 104 ? 27.869 -10.579 -11.243 1.00 22.04 103 LYS A N 1
ATOM 782 C CA . LYS A 1 104 ? 27.365 -10.060 -12.542 1.00 22.92 103 LYS A CA 1
ATOM 783 C C . LYS A 1 104 ? 25.873 -9.735 -12.576 1.00 21.26 103 LYS A C 1
ATOM 784 O O . LYS A 1 104 ? 25.163 -10.234 -13.435 1.00 20.11 103 LYS A O 1
ATOM 790 N N . PRO A 1 105 ? 25.382 -8.921 -11.646 1.00 20.34 104 PRO A N 1
ATOM 791 C CA . PRO A 1 105 ? 23.977 -8.537 -11.706 1.00 22.76 104 PRO A CA 1
ATOM 792 C C . PRO A 1 105 ? 23.707 -7.753 -12.996 1.00 24.40 104 PRO A C 1
ATOM 793 O O . PRO A 1 105 ? 24.599 -7.034 -13.488 1.00 25.74 104 PRO A O 1
ATOM 797 N N . GLU A 1 106 ? 22.512 -7.922 -13.566 1.00 24.54 105 GLU A N 1
ATOM 798 C CA . GLU A 1 106 ? 22.152 -7.194 -14.799 1.00 26.22 105 GLU A CA 1
ATOM 799 C C . GLU A 1 106 ? 22.110 -5.674 -14.593 1.00 23.97 105 GLU A C 1
ATOM 800 O O . GLU A 1 106 ? 22.629 -4.916 -15.417 1.00 25.03 105 GLU A O 1
ATOM 806 N N . LYS A 1 107 ? 21.568 -5.242 -13.451 1.00 24.48 106 LYS A N 1
ATOM 807 C CA . LYS A 1 107 ? 21.441 -3.825 -13.102 1.00 21.53 106 LYS A CA 1
ATOM 808 C C . LYS A 1 107 ? 21.887 -3.701 -11.642 1.00 21.19 106 LYS A C 1
ATOM 809 O O . LYS A 1 107 ? 21.575 -4.574 -10.831 1.00 23.57 106 LYS A O 1
ATOM 813 N N . ALA A 1 108 ? 22.653 -2.666 -11.344 1.00 19.56 107 ALA A N 1
ATOM 814 C CA . ALA A 1 108 ? 23.139 -2.405 -9.987 1.00 21.31 107 ALA A CA 1
ATOM 815 C C . ALA A 1 108 ? 22.765 -0.998 -9.518 1.00 23.45 107 ALA A C 1
ATOM 816 O O . ALA A 1 108 ? 22.878 -0.013 -10.291 1.00 22.57 107 ALA A O 1
ATOM 818 N N . ILE A 1 109 ? 22.395 -0.897 -8.233 1.00 19.65 108 ILE A N 1
ATOM 819 C CA . ILE A 1 109 ? 22.226 0.377 -7.564 1.00 19.08 108 ILE A CA 1
ATOM 820 C C . ILE A 1 109 ? 23.339 0.445 -6.513 1.00 20.54 108 ILE A C 1
ATOM 821 O O . ILE A 1 109 ? 23.443 -0.445 -5.657 1.00 21.23 108 ILE A O 1
ATOM 826 N N . LEU A 1 110 ? 24.214 1.442 -6.618 1.00 19.66 109 LEU A N 1
ATOM 827 C CA . LEU A 1 110 ? 25.372 1.544 -5.703 1.00 19.84 109 LEU A CA 1
ATOM 828 C C . LEU A 1 110 ? 24.936 2.371 -4.505 1.00 21.94 109 LEU A C 1
ATOM 829 O O . LEU A 1 110 ? 24.407 3.485 -4.663 1.00 21.22 109 LEU A O 1
ATOM 834 N N . VAL A 1 111 ? 25.151 1.839 -3.300 1.00 20.87 110 VAL A N 1
ATOM 835 C CA . VAL A 1 111 ? 24.798 2.556 -2.104 1.00 19.16 110 VAL A CA 1
ATOM 836 C C . VAL A 1 111 ? 26.083 2.723 -1.289 1.00 22.93 110 VAL A C 1
ATOM 837 O O . VAL A 1 111 ? 26.571 1.752 -0.673 1.00 23.18 110 VAL A O 1
ATOM 841 N N . GLY A 1 112 ? 26.655 3.928 -1.319 1.00 22.89 111 GLY A N 1
ATOM 842 C CA . GLY A 1 112 ? 28.018 4.195 -0.803 1.00 22.66 111 GLY A CA 1
ATOM 843 C C . GLY A 1 112 ? 28.001 5.157 0.363 1.00 24.41 111 GLY A C 1
ATOM 844 O O . GLY A 1 112 ? 27.490 6.273 0.238 1.00 24.95 111 GLY A O 1
ATOM 845 N N . SER A 1 113 ? 28.590 4.732 1.481 1.00 23.58 112 SER A N 1
ATOM 846 C CA . SER A 1 113 ? 28.647 5.511 2.722 1.00 24.70 112 SER A CA 1
ATOM 847 C C . SER A 1 113 ? 30.095 5.960 2.995 1.00 25.01 112 SER A C 1
ATOM 848 O O . SER A 1 113 ? 31.025 5.122 3.053 1.00 22.71 112 SER A O 1
ATOM 851 N N . SER A 1 114 ? 30.273 7.277 3.119 1.00 24.56 113 SER A N 1
ATOM 852 C CA . SER A 1 114 ? 31.544 7.908 3.473 1.00 24.18 113 SER A CA 1
ATOM 853 C C . SER A 1 114 ? 32.675 7.536 2.487 1.00 24.67 113 SER A C 1
ATOM 854 O O . SER A 1 114 ? 32.563 7.849 1.281 1.00 24.22 113 SER A O 1
ATOM 865 N N . GLY A 1 116 ? 33.005 4.805 1.131 1.00 22.35 115 GLY A N 1
ATOM 866 C CA . GLY A 1 116 ? 32.316 3.968 0.155 1.00 22.93 115 GLY A CA 1
ATOM 867 C C . GLY A 1 116 ? 31.706 4.786 -0.993 1.00 21.12 115 GLY A C 1
ATOM 868 O O . GLY A 1 116 ? 31.522 4.275 -2.101 1.00 22.87 115 GLY A O 1
ATOM 869 N N . GLY A 1 117 ? 31.375 6.053 -0.724 1.00 21.12 116 GLY A N 1
ATOM 870 C CA . GLY A 1 117 ? 30.944 7.010 -1.754 1.00 23.37 116 GLY A CA 1
ATOM 871 C C . GLY A 1 117 ? 32.034 7.365 -2.744 1.00 23.22 116 GLY A C 1
ATOM 872 O O . GLY A 1 117 ? 31.778 7.509 -3.954 1.00 23.82 116 GLY A O 1
ATOM 873 N N . TRP A 1 118 ? 33.271 7.480 -2.249 1.00 22.77 117 TRP A N 1
ATOM 874 C CA . TRP A 1 118 ? 34.448 7.681 -3.139 1.00 21.11 117 TRP A CA 1
ATOM 875 C C . TRP A 1 118 ? 34.620 6.453 -4.018 1.00 21.04 117 TRP A C 1
ATOM 876 O O . TRP A 1 118 ? 34.810 6.564 -5.240 1.00 22.16 117 TRP A O 1
ATOM 887 N N . ILE A 1 119 ? 34.574 5.278 -3.394 1.00 22.12 118 ILE A N 1
ATOM 888 C CA A ILE A 1 119 ? 34.774 4.039 -4.146 0.50 21.42 118 ILE A CA 1
ATOM 889 C CA B ILE A 1 119 ? 34.703 3.987 -4.097 0.50 22.16 118 ILE A CA 1
ATOM 890 C C . ILE A 1 119 ? 33.629 3.853 -5.173 1.00 22.72 118 ILE A C 1
ATOM 891 O O . ILE A 1 119 ? 33.894 3.442 -6.305 1.00 22.76 118 ILE A O 1
ATOM 900 N N . ALA A 1 120 ? 32.395 4.209 -4.811 1.00 21.75 119 ALA A N 1
ATOM 901 C CA . ALA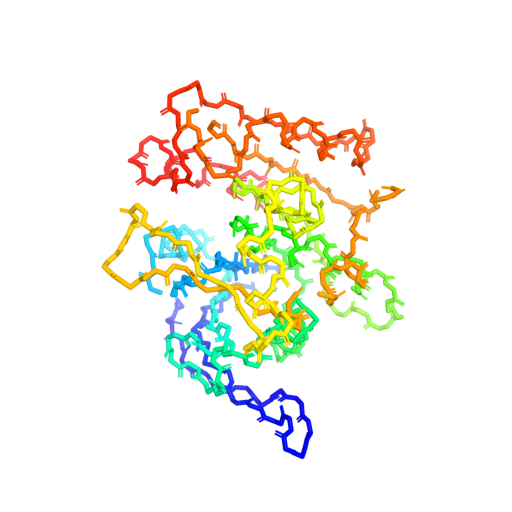 A 1 120 ? 31.260 4.151 -5.768 1.00 22.93 119 ALA A CA 1
ATOM 902 C C . ALA A 1 120 ? 31.504 4.998 -7.012 1.00 22.44 119 ALA A C 1
ATOM 903 O O . ALA A 1 120 ? 31.244 4.548 -8.145 1.00 22.26 119 ALA A O 1
ATOM 905 N N . LEU A 1 121 ? 32.007 6.221 -6.807 1.00 21.28 120 LEU A N 1
ATOM 906 C CA . LEU A 1 121 ? 32.314 7.149 -7.936 1.00 21.45 120 LEU A CA 1
ATOM 907 C C . LEU A 1 121 ? 33.438 6.603 -8.832 1.00 22.54 120 LEU A C 1
ATOM 908 O O . LEU A 1 121 ? 33.334 6.646 -10.071 1.00 23.08 120 LEU A O 1
ATOM 913 N N . ARG A 1 122 ? 34.502 6.056 -8.228 1.00 20.52 121 ARG A N 1
ATOM 914 C CA . ARG A 1 122 ? 35.566 5.385 -9.007 1.00 19.50 121 ARG A CA 1
ATOM 915 C C . ARG A 1 122 ? 35.024 4.138 -9.752 1.00 20.38 121 ARG A C 1
ATOM 916 O O . ARG A 1 122 ? 35.417 3.863 -10.901 1.00 19.20 121 ARG A O 1
ATOM 924 N N . LEU A 1 123 ? 34.145 3.383 -9.096 1.00 18.90 122 LEU A N 1
ATOM 925 C CA . LEU A 1 123 ? 33.609 2.135 -9.688 1.00 19.85 122 LEU A CA 1
ATOM 926 C C . LEU A 1 123 ? 32.844 2.434 -10.955 1.00 19.55 122 LEU A C 1
ATOM 927 O O . LEU A 1 123 ? 33.023 1.747 -11.966 1.00 19.92 122 LEU A O 1
ATOM 932 N N . ILE A 1 124 ? 32.010 3.466 -10.932 1.00 20.81 123 ILE A N 1
ATOM 933 C CA . ILE A 1 124 ? 31.263 3.821 -12.167 1.00 21.10 123 ILE A CA 1
ATOM 934 C C . ILE A 1 124 ? 32.198 4.227 -13.309 1.00 21.37 123 ILE A C 1
ATOM 935 O O . ILE A 1 124 ? 31.981 3.837 -14.473 1.00 20.40 123 ILE A O 1
ATOM 940 N N . GLN A 1 125 ? 33.281 4.939 -12.976 1.00 22.06 124 GLN A N 1
ATOM 941 C CA . GLN A 1 125 ? 34.321 5.282 -13.961 1.00 21.08 124 GLN A CA 1
ATOM 942 C C . GLN A 1 125 ? 34.991 4.054 -14.552 1.00 21.51 124 GLN A C 1
ATOM 943 O O . GLN A 1 125 ? 35.189 3.987 -15.773 1.00 20.08 124 GLN A O 1
ATOM 949 N N . GLU A 1 126 ? 35.294 3.060 -13.717 1.00 20.71 125 GLU A N 1
ATOM 950 C CA A GLU A 1 126 ? 35.940 1.812 -14.177 0.50 20.33 125 GLU A CA 1
ATOM 951 C CA B GLU A 1 126 ? 35.946 1.850 -14.219 0.50 20.86 125 GLU A CA 1
ATOM 952 C C . GLU A 1 126 ? 34.993 1.018 -15.088 1.00 20.61 125 GLU A C 1
ATOM 953 O O . GLU A 1 126 ? 35.401 0.485 -16.110 1.00 21.50 125 GLU A O 1
ATOM 964 N N . LEU A 1 127 ? 33.722 0.926 -14.699 1.00 21.82 126 LEU A N 1
ATOM 965 C CA . LEU A 1 127 ? 32.733 0.222 -15.556 1.00 24.18 126 LEU A CA 1
ATOM 966 C C . LEU A 1 127 ? 32.527 0.933 -16.894 1.00 24.62 126 LEU A C 1
ATOM 967 O O . LEU A 1 127 ? 32.526 0.289 -17.962 1.00 23.57 126 LEU A O 1
ATOM 972 N N . LYS A 1 128 ? 32.391 2.258 -16.872 1.00 24.90 127 LYS A N 1
ATOM 973 C CA . LYS A 1 128 ? 32.231 3.016 -18.142 1.00 26.40 127 LYS A CA 1
ATOM 974 C C . LYS A 1 128 ? 33.466 2.910 -19.048 1.00 28.93 127 LYS A C 1
ATOM 975 O O . LYS A 1 128 ? 33.340 2.951 -20.274 1.00 31.19 127 LYS A O 1
ATOM 981 N N . ALA A 1 129 ? 34.656 2.708 -18.483 1.00 28.67 128 ALA A N 1
ATOM 982 C CA . ALA A 1 129 ? 35.879 2.523 -19.308 1.00 31.63 128 ALA A CA 1
ATOM 983 C C . ALA A 1 129 ? 35.951 1.171 -20.026 1.00 33.35 128 ALA A C 1
ATOM 984 O O . ALA A 1 129 ? 36.770 0.999 -20.935 1.00 34.29 128 ALA A O 1
ATOM 986 N N . ARG A 1 130 ? 35.116 0.209 -19.637 1.00 35.21 129 ARG A N 1
ATOM 987 C CA . ARG A 1 130 ? 35.179 -1.143 -20.229 1.00 38.78 129 ARG A CA 1
ATOM 988 C C . ARG A 1 130 ? 34.319 -1.296 -21.465 1.00 41.91 129 ARG A C 1
ATOM 989 O O . ARG A 1 130 ? 33.303 -0.622 -21.616 1.00 41.29 129 ARG A O 1
ATOM 997 N N . HIS A 1 131 ? 34.747 -2.211 -22.335 1.00 47.17 130 HIS A N 1
ATOM 998 C CA . HIS A 1 131 ? 34.005 -2.599 -23.532 1.00 52.17 130 HIS A CA 1
ATOM 999 C C . HIS A 1 131 ? 32.907 -3.602 -23.167 1.00 53.28 130 HIS A C 1
ATOM 1000 O O . HIS A 1 131 ? 31.738 -3.394 -23.491 1.00 54.77 130 HIS A O 1
ATOM 1007 N N . ASP A 1 132 ? 33.298 -4.691 -22.503 1.00 54.11 131 ASP A N 1
ATOM 1008 C CA . ASP A 1 132 ? 32.362 -5.738 -22.083 1.00 54.93 131 ASP A CA 1
ATOM 1009 C C . ASP A 1 132 ? 31.839 -5.433 -20.675 1.00 55.76 131 ASP A C 1
ATOM 1010 O O . ASP A 1 132 ? 32.538 -5.699 -19.679 1.00 58.60 131 ASP A O 1
ATOM 1012 N N . ASN A 1 133 ? 30.633 -4.849 -20.597 1.00 52.62 132 ASN A N 1
ATOM 1013 C CA A ASN A 1 133 ? 29.999 -4.638 -19.306 0.50 51.03 132 ASN A CA 1
ATOM 1014 C CA B ASN A 1 133 ? 29.950 -4.551 -19.331 0.50 50.45 132 ASN A CA 1
ATOM 1015 C C . ASN A 1 133 ? 28.627 -5.291 -19.197 1.00 49.55 132 ASN A C 1
ATOM 1016 O O . ASN A 1 133 ? 27.611 -4.776 -19.690 1.00 48.93 132 ASN A O 1
ATOM 1025 N N . PRO A 1 134 ? 28.602 -6.459 -18.524 1.00 47.01 133 PRO A N 1
ATOM 1026 C CA . PRO A 1 134 ? 27.301 -7.086 -18.265 1.00 44.51 133 PRO A CA 1
ATOM 1027 C C . PRO A 1 134 ? 26.474 -6.327 -17.195 1.00 40.98 133 PRO A C 1
ATOM 1028 O O . PRO A 1 134 ? 25.265 -6.549 -17.098 1.00 40.75 133 PRO A O 1
ATOM 1032 N N . THR A 1 135 ? 27.112 -5.433 -16.430 1.00 34.26 134 THR A N 1
ATOM 1033 C CA . THR A 1 135 ? 26.418 -4.679 -15.386 1.00 31.57 134 THR A CA 1
ATOM 1034 C C . THR A 1 135 ? 26.258 -3.179 -15.679 1.00 27.76 134 THR A C 1
ATOM 1035 O O . THR A 1 135 ? 27.238 -2.446 -15.746 1.00 26.86 134 THR A O 1
ATOM 1039 N N . GLN A 1 136 ? 25.001 -2.749 -15.828 1.00 28.21 135 GLN A N 1
ATOM 1040 C CA A GLN A 1 136 ? 24.656 -1.337 -15.953 0.50 27.08 135 GLN A CA 1
ATOM 1041 C CA B GLN A 1 136 ? 24.681 -1.322 -15.937 0.50 27.55 135 GLN A CA 1
ATOM 1042 C C . GLN A 1 136 ? 24.356 -0.791 -14.542 1.00 23.40 135 GLN A C 1
ATOM 1043 O O . GLN A 1 136 ? 23.608 -1.406 -13.809 1.00 23.47 135 GLN A O 1
ATOM 1054 N N . VAL A 1 137 ? 24.910 0.357 -14.201 1.00 23.61 136 VAL A N 1
ATOM 1055 C CA . VAL A 1 137 ? 24.570 1.051 -12.925 1.00 21.61 136 VAL A CA 1
ATOM 1056 C C . VAL A 1 137 ? 23.362 1.952 -13.191 1.00 23.71 136 VAL A C 1
ATOM 1057 O O . VAL A 1 137 ? 23.436 2.886 -14.012 1.00 24.55 136 VAL A O 1
ATOM 1061 N N . SER A 1 138 ? 22.229 1.635 -12.556 1.00 21.15 137 SER A N 1
ATOM 1062 C CA . SER A 1 138 ? 20.976 2.355 -12.798 1.00 20.69 137 SER A CA 1
ATOM 1063 C C . SER A 1 138 ? 20.715 3.507 -11.836 1.00 18.93 137 SER A C 1
ATOM 1064 O O . SER A 1 138 ? 19.816 4.309 -12.097 1.00 20.54 137 SER A O 1
ATOM 1067 N N . GLY A 1 139 ? 21.491 3.594 -10.763 1.00 20.14 138 GLY A N 1
ATOM 1068 C CA . GLY A 1 139 ? 21.382 4.698 -9.797 1.00 19.73 138 GLY A CA 1
ATOM 1069 C C . GLY A 1 139 ? 22.406 4.586 -8.686 1.00 21.02 138 GLY A C 1
ATOM 1070 O O . GLY A 1 139 ? 23.018 3.525 -8.497 1.00 19.83 138 GLY A O 1
ATOM 1084 N N . VAL A 1 141 ? 23.082 6.011 -4.494 1.00 19.38 140 VAL A N 1
ATOM 1085 C CA . VAL A 1 141 ? 22.625 6.697 -3.284 1.00 19.84 140 VAL A CA 1
ATOM 1086 C C . VAL A 1 141 ? 23.907 6.842 -2.432 1.00 20.46 140 VAL A C 1
ATOM 1087 O O . VAL A 1 141 ? 24.585 5.839 -2.152 1.00 23.36 140 VAL A O 1
ATOM 1091 N N . LEU A 1 142 ? 24.293 8.075 -2.119 1.00 18.97 141 LEU A N 1
ATOM 1092 C CA . LEU A 1 142 ? 25.571 8.357 -1.422 1.00 19.33 141 LEU A CA 1
ATOM 1093 C C . LEU A 1 142 ? 25.250 9.000 -0.058 1.00 24.08 141 LEU A C 1
ATOM 1094 O O . LEU A 1 142 ? 24.492 9.953 -0.011 1.00 24.87 141 LEU A O 1
ATOM 1099 N N . ILE A 1 143 ? 25.788 8.435 1.031 1.00 21.36 142 ILE A N 1
ATOM 1100 C CA . ILE A 1 143 ? 25.476 8.853 2.401 1.00 21.54 142 ILE A CA 1
ATOM 1101 C C . ILE A 1 143 ? 26.761 9.455 2.985 1.00 22.34 142 ILE A C 1
ATOM 1102 O O . ILE A 1 143 ? 27.742 8.744 3.131 1.00 21.53 142 ILE A O 1
ATOM 1107 N N . ALA A 1 144 ? 26.749 10.756 3.284 1.00 21.02 143 ALA A N 1
ATOM 1108 C CA . ALA A 1 144 ? 27.929 11.503 3.760 1.00 20.91 143 ALA A CA 1
ATOM 1109 C C . ALA A 1 144 ? 29.181 11.135 2.971 1.00 22.72 143 ALA A C 1
ATOM 1110 O O . ALA A 1 144 ? 30.214 10.792 3.532 1.00 22.00 143 ALA A O 1
ATOM 1112 N N . PRO A 1 145 ? 29.107 11.209 1.623 1.00 22.02 144 PRO A N 1
ATOM 1113 C CA . PRO A 1 145 ? 30.221 10.701 0.842 1.00 21.24 144 PRO A CA 1
ATOM 1114 C C . PRO A 1 145 ? 31.524 11.479 1.040 1.00 23.01 144 PRO A C 1
ATOM 1115 O O . PRO A 1 145 ? 31.497 12.700 1.211 1.00 23.32 144 PRO A O 1
ATOM 1119 N N . ALA A 1 146 ? 32.656 10.769 0.947 1.00 22.12 145 ALA A N 1
ATOM 1120 C CA . ALA A 1 146 ? 33.968 11.350 1.254 1.00 21.72 145 ALA A CA 1
ATOM 1121 C C . ALA A 1 146 ? 34.956 11.221 0.088 1.00 24.28 145 ALA A C 1
ATOM 1122 O O . ALA A 1 146 ? 36.113 10.788 0.269 1.00 22.61 145 ALA A O 1
ATOM 1124 N N . PRO A 1 147 ? 34.549 11.674 -1.121 1.00 22.06 146 PRO A N 1
ATOM 1125 C CA . PRO A 1 147 ? 35.533 11.677 -2.227 1.00 22.92 146 PRO A CA 1
ATOM 1126 C C . PRO A 1 147 ? 36.753 12.516 -1.894 1.00 20.83 146 PRO A C 1
ATOM 1127 O O . PRO A 1 147 ? 36.629 13.577 -1.289 1.00 21.63 146 PRO A O 1
ATOM 1131 N N . ASP A 1 148 ? 37.934 12.060 -2.340 1.00 21.01 147 ASP A N 1
ATOM 1132 C CA . ASP A 1 148 ? 39.179 12.810 -2.244 1.00 18.63 147 ASP A CA 1
ATOM 1133 C C . ASP A 1 148 ? 39.470 13.249 -0.801 1.00 19.62 147 ASP A C 1
ATOM 1134 O O . ASP A 1 148 ? 40.084 14.288 -0.593 1.00 18.34 147 ASP A O 1
ATOM 1139 N N . PHE A 1 149 ? 39.076 12.426 0.173 1.00 21.63 148 PHE A N 1
ATOM 1140 C CA . PHE A 1 149 ? 39.253 12.843 1.572 1.00 21.12 148 PHE A CA 1
ATOM 1141 C C . PHE A 1 149 ? 40.719 13.036 1.951 1.00 19.07 148 PHE A C 1
ATOM 1142 O O . PHE A 1 149 ? 41.048 13.901 2.789 1.00 18.84 148 PHE A O 1
ATOM 1150 N N . THR A 1 150 ? 41.625 12.246 1.362 1.00 20.36 149 THR A N 1
ATOM 1151 C CA . THR A 1 150 ? 43.051 12.342 1.717 1.00 21.12 149 THR A CA 1
ATOM 1152 C C . THR A 1 150 ? 43.624 13.705 1.332 1.00 20.65 149 THR A C 1
ATOM 1153 O O . THR A 1 150 ? 44.289 14.342 2.138 1.00 18.21 149 THR A O 1
ATOM 1157 N N . SER A 1 151 ? 43.331 14.194 0.118 1.00 17.67 150 SER A N 1
ATOM 1158 C CA . SER A 1 151 ? 43.879 15.444 -0.335 1.00 18.83 150 SER A CA 1
ATOM 1159 C C . SER A 1 151 ? 43.062 16.665 0.140 1.00 17.66 150 SER A C 1
ATOM 1160 O O . SER A 1 151 ? 43.634 17.759 0.353 1.00 18.56 150 SER A O 1
ATOM 1163 N N . ASP A 1 152 ? 41.770 16.498 0.287 1.00 18.40 151 ASP A N 1
ATOM 1164 C CA . ASP A 1 152 ? 40.866 17.650 0.507 1.00 20.59 151 ASP A CA 1
ATOM 1165 C C . ASP A 1 152 ? 40.490 17.871 1.972 1.00 21.60 151 ASP A C 1
ATOM 1166 O O . ASP A 1 152 ? 40.252 19.002 2.342 1.00 21.00 151 ASP A O 1
ATOM 1171 N N . LEU A 1 153 ? 40.394 16.799 2.762 1.00 21.20 152 LEU A N 1
ATOM 1172 C CA . LEU A 1 153 ? 39.990 16.897 4.177 1.00 22.85 152 LEU A CA 1
ATOM 1173 C C . LEU A 1 153 ? 41.149 16.642 5.152 1.00 22.41 152 LEU A C 1
ATOM 1174 O O . LEU A 1 153 ? 41.205 17.288 6.206 1.00 25.53 152 LEU A O 1
ATOM 1179 N N . ILE A 1 154 ? 42.088 15.755 4.815 1.00 19.54 153 ILE A N 1
ATOM 1180 C CA . ILE A 1 154 ? 43.244 15.495 5.709 1.00 20.91 153 ILE A CA 1
ATOM 1181 C C . ILE A 1 154 ? 44.454 16.411 5.473 1.00 21.82 153 ILE A C 1
ATOM 1182 O O . ILE A 1 154 ? 44.914 17.122 6.412 1.00 19.29 153 ILE A O 1
ATOM 1187 N N . GLU A 1 155 ? 44.999 16.406 4.247 1.00 19.31 154 GLU A N 1
ATOM 1188 C CA . GLU A 1 155 ? 46.189 17.211 3.938 1.00 21.19 154 GLU A CA 1
ATOM 1189 C C . GLU A 1 155 ? 46.188 18.672 4.465 1.00 16.99 154 GLU A C 1
ATOM 1190 O O . GLU A 1 155 ? 47.187 19.105 5.030 1.00 17.74 154 GLU A O 1
ATOM 1196 N N . PRO A 1 156 ? 45.099 19.438 4.257 1.00 18.42 155 PRO A N 1
ATOM 1197 C CA . PRO A 1 156 ? 45.157 20.814 4.763 1.00 22.82 155 PRO A CA 1
ATOM 1198 C C . PRO A 1 156 ? 45.271 20.950 6.287 1.00 24.26 155 PRO A C 1
ATOM 1199 O O . PRO A 1 156 ? 45.670 21.994 6.756 1.00 24.33 155 PRO A O 1
ATOM 1203 N N . LEU A 1 157 ? 44.935 19.908 7.043 1.00 25.89 156 LEU A N 1
ATOM 1204 C CA . LEU A 1 157 ? 44.991 19.957 8.518 1.00 28.26 156 LEU A CA 1
ATOM 1205 C C . LEU A 1 157 ? 46.265 19.388 9.115 1.00 27.24 156 LEU A C 1
ATOM 1206 O O . LEU A 1 157 ? 46.475 19.542 10.308 1.00 29.16 156 LEU A O 1
ATOM 1211 N N . LEU A 1 158 ? 47.124 18.749 8.317 1.00 23.62 157 LEU A N 1
ATOM 1212 C CA . LEU A 1 158 ? 48.335 18.133 8.848 1.00 24.56 157 LEU A CA 1
ATOM 1213 C C . LEU A 1 158 ? 49.334 19.163 9.340 1.00 24.79 157 LEU A C 1
ATOM 1214 O O . LEU A 1 158 ? 49.546 20.202 8.703 1.00 24.44 157 LEU A O 1
ATOM 1219 N N . GLY A 1 159 ? 49.963 18.859 10.473 1.00 25.98 158 GLY A N 1
ATOM 1220 C CA . GLY A 1 159 ? 51.015 19.707 11.041 1.00 27.97 158 GLY A CA 1
ATOM 1221 C C . GLY A 1 159 ? 52.343 18.987 10.981 1.00 30.67 158 GLY A C 1
ATOM 1222 O O . GLY A 1 159 ? 52.469 17.936 10.341 1.00 27.80 158 GLY A O 1
ATOM 1223 N N . ASP A 1 160 ? 53.349 19.537 11.650 1.00 33.10 159 ASP A N 1
ATOM 1224 C CA . ASP A 1 160 ? 54.656 18.908 11.647 1.00 34.00 159 ASP A CA 1
ATOM 1225 C C . ASP A 1 160 ? 54.691 17.603 12.463 1.00 31.92 159 ASP A C 1
ATOM 1226 O O . ASP A 1 160 ? 55.421 16.702 12.093 1.00 33.80 159 ASP A O 1
ATOM 1231 N N . ARG A 1 161 ? 53.903 17.483 13.535 1.00 30.41 160 ARG A N 1
ATOM 1232 C CA . ARG A 1 161 ? 53.758 16.188 14.240 1.00 32.87 160 ARG A CA 1
ATOM 1233 C C . ARG A 1 161 ? 53.412 15.082 13.194 1.00 30.83 160 ARG A C 1
ATOM 1234 O O . ARG A 1 161 ? 54.169 14.131 12.977 1.00 28.78 160 ARG A O 1
ATOM 1242 N N . GLU A 1 162 ? 52.281 15.257 12.526 1.00 29.85 161 GLU A N 1
ATOM 1243 C CA . GLU A 1 162 ? 51.787 14.232 11.598 1.00 29.58 161 GLU A CA 1
ATOM 1244 C C . GLU A 1 162 ? 52.775 13.961 10.445 1.00 29.97 161 GLU A C 1
ATOM 1245 O O . GLU A 1 162 ? 53.000 12.802 10.081 1.00 28.84 161 GLU A O 1
ATOM 1251 N N . ARG A 1 163 ? 53.378 15.015 9.891 1.00 30.45 162 ARG A N 1
ATOM 1252 C CA A ARG A 1 163 ? 54.232 14.878 8.703 0.50 32.55 162 ARG A CA 1
ATOM 1253 C CA B ARG A 1 163 ? 54.234 14.871 8.707 0.50 32.81 162 ARG A CA 1
ATOM 1254 C C . ARG A 1 163 ? 55.499 14.071 8.991 1.00 33.56 162 ARG A C 1
ATOM 1255 O O . ARG A 1 163 ? 55.952 13.299 8.127 1.00 36.45 162 ARG A O 1
ATOM 1270 N N . ALA A 1 164 ? 56.056 14.237 10.189 1.00 31.78 163 ALA A N 1
ATOM 1271 C CA . ALA A 1 164 ? 57.243 13.489 10.583 1.00 34.56 163 ALA A CA 1
ATOM 1272 C C . ALA A 1 164 ? 56.897 12.043 10.924 1.00 34.91 163 ALA A C 1
ATOM 1273 O O . ALA A 1 164 ? 57.677 11.143 10.603 1.00 36.09 163 ALA A O 1
ATOM 1275 N N . GLU A 1 165 ? 55.745 11.826 11.571 1.00 32.57 164 GLU A N 1
ATOM 1276 C CA . GLU A 1 165 ? 55.254 10.468 11.854 1.00 30.95 164 GLU A CA 1
ATOM 1277 C C . GLU A 1 165 ? 55.127 9.692 10.543 1.00 30.12 164 GLU A C 1
ATOM 1278 O O . GLU A 1 165 ? 55.595 8.556 10.450 1.00 28.18 164 GLU A O 1
ATOM 1284 N N . LEU A 1 166 ? 54.507 10.328 9.539 1.00 28.20 165 LEU A N 1
ATOM 1285 C CA . LEU A 1 166 ? 54.347 9.733 8.219 1.00 29.51 165 LEU A CA 1
ATOM 1286 C C . LEU A 1 166 ? 55.697 9.332 7.619 1.00 34.66 165 LEU A C 1
ATOM 1287 O O . LEU A 1 166 ? 55.800 8.272 6.987 1.00 36.61 165 LEU A O 1
ATOM 1292 N N . ALA A 1 167 ? 56.723 10.155 7.849 1.00 35.97 166 ALA A N 1
ATOM 1293 C CA . ALA A 1 167 ? 58.070 9.906 7.316 1.00 38.18 166 ALA A CA 1
ATOM 1294 C C . ALA A 1 167 ? 58.834 8.840 8.109 1.00 37.98 166 ALA A C 1
ATOM 1295 O O . ALA A 1 167 ? 59.387 7.916 7.513 1.00 41.96 166 ALA A O 1
ATOM 1297 N N . GLU A 1 168 ? 58.870 8.964 9.438 1.00 35.67 167 GLU A N 1
ATOM 1298 C CA . GLU A 1 168 ? 59.578 8.010 10.295 1.00 31.96 167 GLU A CA 1
ATOM 1299 C C . GLU A 1 168 ? 58.922 6.620 10.373 1.00 30.97 167 GLU A C 1
ATOM 1300 O O . GLU A 1 168 ? 59.598 5.591 10.281 1.00 31.94 167 GLU A O 1
ATOM 1302 N N . ASN A 1 169 ? 57.604 6.595 10.548 1.00 27.06 168 ASN A N 1
ATOM 1303 C CA . ASN A 1 169 ? 56.887 5.375 10.884 1.00 25.60 168 ASN A CA 1
ATOM 1304 C C . ASN A 1 169 ? 55.986 4.824 9.779 1.00 24.85 168 ASN A C 1
ATOM 1305 O O . ASN A 1 169 ? 55.539 3.688 9.871 1.00 25.32 168 ASN A O 1
ATOM 1310 N N . GLY A 1 170 ? 55.672 5.628 8.766 1.00 22.58 169 GLY A N 1
ATOM 1311 C CA . GLY A 1 170 ? 54.782 5.178 7.694 1.00 20.71 169 GLY A CA 1
ATOM 1312 C C . GLY A 1 170 ? 53.295 5.342 7.945 1.00 19.72 169 GLY A C 1
ATOM 1313 O O . GLY A 1 170 ? 52.479 4.865 7.155 1.00 20.52 169 GLY A O 1
ATOM 1314 N N . TYR A 1 171 ? 52.936 6.020 9.038 1.00 18.54 170 TYR A N 1
ATOM 1315 C CA . TYR A 1 171 ? 51.536 6.295 9.394 1.00 17.01 170 TYR A CA 1
ATOM 1316 C C . TYR A 1 171 ? 51.463 7.369 10.485 1.00 14.40 170 TYR A C 1
ATOM 1317 O O . TYR A 1 171 ? 52.449 7.597 11.200 1.00 19.00 170 TYR A O 1
ATOM 1326 N N . PHE A 1 172 ? 50.301 7.985 10.602 1.00 18.30 171 PHE A N 1
ATOM 1327 C CA . PHE A 1 172 ? 50.001 8.861 11.730 1.00 23.20 171 PHE A CA 1
ATOM 1328 C C . PHE A 1 172 ? 48.647 8.469 12.336 1.00 23.83 171 PHE A C 1
ATOM 1329 O O . PHE A 1 172 ? 47.827 7.827 11.683 1.00 21.52 171 PHE A O 1
ATOM 1337 N N . GLU A 1 173 ? 48.452 8.863 13.593 1.00 26.44 172 GLU A N 1
ATOM 1338 C CA . GLU A 1 173 ? 47.276 8.523 14.395 1.00 31.24 172 GLU A CA 1
ATOM 1339 C C . GLU A 1 173 ? 46.493 9.765 14.773 1.00 34.40 172 GLU A C 1
ATOM 1340 O O . GLU A 1 173 ? 47.062 10.830 14.962 1.00 33.54 172 GLU A O 1
ATOM 1346 N N . GLU A 1 174 ? 45.176 9.595 14.861 1.00 38.66 173 GLU A N 1
ATOM 1347 C CA A GLU A 1 174 ? 44.286 10.626 15.381 0.50 40.38 173 GLU A CA 1
ATOM 1348 C CA B GLU A 1 174 ? 44.218 10.619 15.280 0.50 40.96 173 GLU A CA 1
ATOM 1349 C C . GLU A 1 174 ? 43.262 9.954 16.292 1.00 42.43 173 GLU A C 1
ATOM 1350 O O . GLU A 1 174 ? 42.801 8.822 16.041 1.00 42.10 173 GLU A O 1
ATOM 1361 N N . VAL A 1 175 ? 42.935 10.642 17.386 1.00 44.65 174 VAL A N 1
ATOM 1362 C CA . VAL A 1 175 ? 41.911 10.173 18.341 1.00 47.03 174 VAL A CA 1
ATOM 1363 C C . VAL A 1 175 ? 40.552 9.990 17.641 1.00 46.85 174 VAL A C 1
ATOM 1364 O O . VAL A 1 175 ? 40.147 10.855 16.855 1.00 47.80 174 VAL A O 1
ATOM 1368 N N . SER A 1 176 ? 39.870 8.871 17.908 1.00 45.82 175 SER A N 1
ATOM 1369 C CA . SER A 1 176 ? 38.539 8.617 17.330 1.00 47.63 175 SER A CA 1
ATOM 1370 C C . SER A 1 176 ? 37.423 8.823 18.345 1.00 47.60 175 SER A C 1
ATOM 1371 O O . SER A 1 176 ? 37.426 8.190 19.407 1.00 42.61 175 SER A O 1
ATOM 1374 N N . GLU A 1 177 ? 36.470 9.694 17.993 1.00 48.08 176 GLU A N 1
ATOM 1375 C CA A GLU A 1 177 ? 35.218 9.910 18.736 0.50 49.78 176 GLU A CA 1
ATOM 1376 C CA B GLU A 1 177 ? 35.299 9.888 18.847 0.50 50.03 176 GLU A CA 1
ATOM 1377 C C . GLU A 1 177 ? 34.502 8.580 18.985 1.00 50.86 176 GLU A C 1
ATOM 1378 O O . GLU A 1 177 ? 33.917 8.344 20.049 1.00 50.14 176 GLU A O 1
ATOM 1389 N N . TYR A 1 178 ? 34.544 7.722 17.964 1.00 50.31 177 TYR A N 1
ATOM 1390 C CA . TYR A 1 178 ? 33.762 6.487 17.920 1.00 52.43 177 TYR A CA 1
ATOM 1391 C C . TYR A 1 178 ? 34.479 5.202 18.395 1.00 54.42 177 TYR A C 1
ATOM 1392 O O . TYR A 1 178 ? 33.985 4.114 18.087 1.00 56.05 177 TYR A O 1
ATOM 1401 N N . SER A 1 179 ? 35.613 5.294 19.107 1.00 55.27 178 SER A N 1
ATOM 1402 C CA . SER A 1 179 ? 36.278 4.072 19.672 1.00 54.69 178 SER A CA 1
ATOM 1403 C C . SER A 1 179 ? 37.578 4.323 20.444 1.00 53.81 178 SER A C 1
ATOM 1404 O O . SER A 1 179 ? 38.252 5.319 20.203 1.00 52.08 178 SER A O 1
ATOM 1407 N N . PRO A 1 180 ? 37.949 3.393 21.363 1.00 54.59 179 PRO A N 1
ATOM 1408 C CA . PRO A 1 180 ? 39.218 3.519 22.118 1.00 54.08 179 PRO A CA 1
ATOM 1409 C C . PRO A 1 180 ? 40.480 3.232 21.271 1.00 53.44 179 PRO A C 1
ATOM 1410 O O . PRO A 1 180 ? 41.592 3.599 21.678 1.00 52.79 179 PRO A O 1
ATOM 1414 N N . GLU A 1 181 ? 40.288 2.550 20.138 1.00 52.27 180 GLU A N 1
ATOM 1415 C CA A GLU A 1 181 ? 41.334 2.372 19.119 0.50 52.10 180 GLU A CA 1
ATOM 1416 C CA B GLU A 1 181 ? 41.336 2.377 19.126 0.50 52.44 180 GLU A CA 1
ATOM 1417 C C . GLU A 1 181 ? 41.364 3.609 18.198 1.00 51.46 180 GLU A C 1
ATOM 1418 O O . GLU A 1 181 ? 40.402 3.849 17.462 1.00 51.89 180 GLU A O 1
ATOM 1423 N N . PRO A 1 182 ? 42.472 4.407 18.230 1.00 48.83 181 PRO A N 1
ATOM 1424 C CA . PRO A 1 182 ? 42.509 5.618 17.375 1.00 45.66 181 PRO A CA 1
ATOM 1425 C C . PRO A 1 182 ? 42.589 5.310 15.877 1.00 41.90 181 PRO A C 1
ATOM 1426 O O . PRO A 1 182 ? 43.036 4.224 15.487 1.00 41.88 181 PRO A O 1
ATOM 1430 N N . ASN A 1 183 ? 42.103 6.240 15.059 1.00 37.78 182 ASN A N 1
ATOM 1431 C CA . ASN A 1 183 ? 42.264 6.161 13.611 1.00 37.48 182 ASN A CA 1
ATOM 1432 C C . ASN A 1 183 ? 43.727 6.213 13.239 1.00 35.15 182 ASN A C 1
ATOM 1433 O O . ASN A 1 183 ? 44.478 7.021 13.786 1.00 37.19 182 ASN A O 1
ATOM 1438 N N . ILE A 1 184 ? 44.141 5.319 12.353 1.00 33.38 183 ILE A N 1
ATOM 1439 C CA . ILE A 1 184 ? 45.444 5.418 11.751 1.00 31.56 183 ILE A CA 1
ATOM 1440 C C . ILE A 1 184 ? 45.264 5.660 10.235 1.00 27.97 183 ILE A C 1
ATOM 1441 O O . ILE A 1 184 ? 44.310 5.175 9.627 1.00 28.53 183 ILE A O 1
ATOM 1446 N N . PHE A 1 185 ? 46.153 6.457 9.667 1.00 22.72 184 PHE A N 1
ATOM 1447 C CA . PHE A 1 185 ? 46.162 6.736 8.231 1.00 20.98 184 PHE A CA 1
ATOM 1448 C C . PHE A 1 185 ? 47.614 6.509 7.748 1.00 18.39 184 PHE A C 1
ATOM 1449 O O . PHE A 1 185 ? 48.554 7.102 8.284 1.00 17.25 184 PHE A O 1
ATOM 1457 N N . THR A 1 186 ? 47.801 5.589 6.795 1.00 16.23 185 THR A N 1
ATOM 1458 C CA . THR A 1 186 ? 49.134 5.226 6.327 1.00 14.04 185 THR A CA 1
ATOM 1459 C C . THR A 1 186 ? 49.622 6.180 5.208 1.00 17.68 185 THR A C 1
ATOM 1460 O O . THR A 1 186 ? 48.795 6.799 4.496 1.00 18.40 185 THR A O 1
ATOM 1464 N N . ARG A 1 187 ? 50.939 6.260 5.093 1.00 20.41 186 ARG A N 1
ATOM 1465 C CA A ARG A 1 187 ? 51.590 6.994 4.008 0.50 22.32 186 ARG A CA 1
ATOM 1466 C CA B ARG A 1 187 ? 51.614 6.976 4.007 0.50 22.43 186 ARG A CA 1
ATOM 1467 C C . ARG A 1 187 ? 51.083 6.453 2.660 1.00 22.17 186 ARG A C 1
ATOM 1468 O O . ARG A 1 187 ? 50.751 7.234 1.779 1.00 20.05 186 ARG A O 1
ATOM 1483 N N . ALA A 1 188 ? 51.003 5.132 2.525 1.00 22.57 187 ALA A N 1
ATOM 1484 C CA . ALA A 1 188 ? 50.482 4.491 1.282 1.00 23.10 187 ALA A CA 1
ATOM 1485 C C . ALA A 1 188 ? 49.061 4.918 0.918 1.00 23.05 187 ALA A C 1
ATOM 1486 O O . ALA A 1 188 ? 48.779 5.240 -0.247 1.00 22.35 187 ALA A O 1
ATOM 1488 N N . LEU A 1 189 ? 48.160 4.970 1.902 1.00 19.80 188 LEU A N 1
ATOM 1489 C CA . LEU A 1 189 ? 46.819 5.492 1.683 1.00 21.60 188 LEU A CA 1
ATOM 1490 C C . LEU A 1 189 ? 46.829 6.943 1.199 1.00 20.30 188 LEU A C 1
ATOM 1491 O O . LEU A 1 189 ? 46.076 7.289 0.280 1.00 18.53 188 LEU A O 1
ATOM 1504 N N . GLU A 1 191 ? 49.245 8.663 -0.329 1.00 17.22 190 GLU A N 1
ATOM 1505 C CA . GLU A 1 191 ? 49.887 8.810 -1.660 1.00 18.25 190 GLU A CA 1
ATOM 1506 C C . GLU A 1 191 ? 48.923 8.285 -2.750 1.00 18.48 190 GLU A C 1
ATOM 1507 O O . GLU A 1 191 ? 48.664 8.951 -3.743 1.00 19.08 190 GLU A O 1
ATOM 1513 N N . ASP A 1 192 ? 48.338 7.126 -2.502 1.00 20.40 191 ASP A N 1
ATOM 1514 C CA . ASP A 1 192 ? 47.408 6.497 -3.462 1.00 21.38 191 ASP A CA 1
ATOM 1515 C C . ASP A 1 192 ? 46.065 7.224 -3.559 1.00 22.44 191 ASP A C 1
ATOM 1516 O O . ASP A 1 192 ? 45.399 7.131 -4.589 1.00 21.39 191 ASP A O 1
ATOM 1521 N N . GLY A 1 193 ? 45.669 8.001 -2.528 1.00 17.92 192 GLY A N 1
ATOM 1522 C CA . GLY A 1 193 ? 44.455 8.764 -2.601 1.00 19.17 192 GLY A CA 1
ATOM 1523 C C . GLY A 1 193 ? 44.497 9.776 -3.761 1.00 18.00 192 GLY A C 1
ATOM 1524 O O . GLY A 1 193 ? 43.458 10.030 -4.385 1.00 22.54 192 GLY A O 1
ATOM 1525 N N . ARG A 1 194 ? 45.673 10.295 -4.077 1.00 18.97 193 ARG A N 1
ATOM 1526 C CA . ARG A 1 194 ? 45.840 11.223 -5.205 1.00 16.84 193 ARG A CA 1
ATOM 1527 C C . ARG A 1 194 ? 45.711 10.498 -6.562 1.00 20.28 193 ARG A C 1
ATOM 1528 O O . ARG A 1 194 ? 45.229 11.098 -7.550 1.00 19.88 193 ARG A O 1
ATOM 1536 N N . ALA A 1 195 ? 46.147 9.237 -6.609 1.00 20.48 194 ALA A N 1
ATOM 1537 C CA . ALA A 1 195 ? 45.933 8.383 -7.800 1.00 21.66 194 ALA A CA 1
ATOM 1538 C C . ALA A 1 195 ? 44.441 8.229 -8.102 1.00 21.14 194 ALA A C 1
ATOM 1539 O O . ALA A 1 195 ? 44.070 8.067 -9.237 1.00 22.64 194 ALA A O 1
ATOM 1541 N N . ASN A 1 196 ? 43.582 8.300 -7.091 1.00 18.60 195 ASN A N 1
ATOM 1542 C CA . ASN A 1 196 ? 42.136 8.125 -7.229 1.00 19.07 195 ASN A CA 1
ATOM 1543 C C . ASN A 1 196 ? 41.284 9.412 -7.116 1.00 19.22 195 ASN A C 1
ATOM 1544 O O . ASN A 1 196 ? 40.052 9.368 -6.906 1.00 19.59 195 ASN A O 1
ATOM 1549 N N . ARG A 1 197 ? 41.934 10.572 -7.258 1.00 18.65 196 ARG A N 1
ATOM 1550 C CA . ARG A 1 197 ? 41.242 11.831 -7.060 1.00 19.11 196 ARG A CA 1
ATOM 1551 C C . ARG A 1 197 ? 40.173 11.981 -8.159 1.00 21.20 196 ARG A C 1
ATOM 1552 O O . ARG A 1 197 ? 40.497 11.877 -9.359 1.00 21.23 196 ARG A O 1
ATOM 1560 N N . VAL A 1 198 ? 38.939 12.206 -7.752 1.00 20.82 197 VAL A N 1
ATOM 1561 C CA . VAL A 1 198 ? 37.790 12.312 -8.701 1.00 21.45 197 VAL A CA 1
ATOM 1562 C C . VAL A 1 198 ? 37.268 13.723 -8.967 1.00 24.35 197 VAL A C 1
ATOM 1563 O O . VAL A 1 198 ? 36.653 13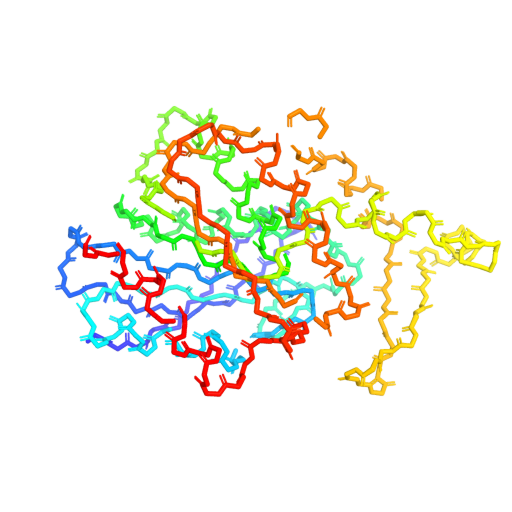.958 -10.035 1.00 22.59 197 VAL A O 1
ATOM 1575 N N . ALA A 1 200 ? 39.087 16.625 -9.373 1.00 20.06 199 ALA A N 1
ATOM 1576 C CA . ALA A 1 200 ? 39.962 17.549 -10.093 1.00 19.88 199 ALA A CA 1
ATOM 1577 C C . ALA A 1 200 ? 39.343 17.910 -11.475 1.00 21.86 199 ALA A C 1
ATOM 1578 O O . ALA A 1 200 ? 39.778 18.848 -12.121 1.00 21.83 199 ALA A O 1
ATOM 1580 N N . GLY A 1 201 ? 38.326 17.156 -11.902 1.00 21.12 200 GLY A N 1
ATOM 1581 C CA . GLY A 1 201 ? 37.522 17.526 -13.092 1.00 22.21 200 GLY A CA 1
ATOM 1582 C C . GLY A 1 201 ? 36.071 17.092 -12.946 1.00 22.48 200 GLY A C 1
ATOM 1583 O O . GLY A 1 201 ? 35.635 16.812 -11.856 1.00 22.20 200 GLY A O 1
ATOM 1592 N N . ILE A 1 203 ? 32.753 14.681 -13.300 1.00 21.66 202 ILE A N 1
ATOM 1593 C CA . ILE A 1 203 ? 32.477 13.231 -13.186 1.00 19.60 202 ILE A CA 1
ATOM 1594 C C . ILE A 1 203 ? 31.218 12.874 -14.035 1.00 24.79 202 ILE A C 1
ATOM 1595 O O . ILE A 1 203 ? 30.172 13.489 -13.843 1.00 27.29 202 ILE A O 1
ATOM 1600 N N . ASP A 1 204 ? 31.351 11.934 -14.984 1.00 24.36 203 ASP A N 1
ATOM 1601 C CA A ASP A 1 204 ? 30.263 11.442 -15.854 0.50 25.57 203 ASP A CA 1
ATOM 1602 C CA B ASP A 1 204 ? 30.223 11.485 -15.811 0.50 25.77 203 ASP A CA 1
ATOM 1603 C C . ASP A 1 204 ? 29.637 10.175 -15.230 1.00 27.40 203 ASP A C 1
ATOM 1604 O O . ASP A 1 204 ? 30.256 9.108 -15.273 1.00 31.71 203 ASP A O 1
ATOM 1613 N N . THR A 1 205 ? 28.427 10.239 -14.674 1.00 26.97 204 THR A N 1
ATOM 1614 C CA . THR A 1 205 ? 27.817 9.019 -14.062 1.00 27.83 204 THR A CA 1
ATOM 1615 C C . THR A 1 205 ? 26.905 8.195 -14.987 1.00 28.64 204 THR A C 1
ATOM 1616 O O . THR A 1 205 ? 26.810 6.965 -14.840 1.00 30.36 204 THR A O 1
ATOM 1620 N N . GLY A 1 206 ? 26.174 8.879 -15.848 1.00 25.71 205 GLY A N 1
ATOM 1621 C CA . GLY A 1 206 ? 25.144 8.263 -16.693 1.00 27.23 205 GLY A CA 1
ATOM 1622 C C . GLY A 1 206 ? 23.891 7.736 -15.976 1.00 26.45 205 GLY A C 1
ATOM 1623 O O . GLY A 1 206 ? 23.144 6.966 -16.562 1.00 23.60 205 GLY A O 1
ATOM 1624 N N . CYS A 1 207 ? 23.664 8.126 -14.711 1.00 22.21 206 CYS A N 1
ATOM 1625 C CA . CYS A 1 207 ? 22.502 7.645 -13.966 1.00 21.21 206 CYS A CA 1
ATOM 1626 C C . CYS A 1 207 ? 22.093 8.671 -12.891 1.00 20.35 206 CYS A C 1
ATOM 1627 O O . CYS A 1 207 ? 22.906 9.535 -12.543 1.00 21.70 206 CYS A O 1
ATOM 1630 N N . PRO A 1 208 ? 20.892 8.517 -12.323 1.00 20.62 207 PRO A N 1
ATOM 1631 C CA . PRO A 1 208 ? 20.531 9.423 -11.183 1.00 18.71 207 PRO A CA 1
ATOM 1632 C C . PRO A 1 208 ? 21.412 9.233 -9.962 1.00 21.83 207 PRO A C 1
ATOM 1633 O O . PRO A 1 208 ? 21.851 8.112 -9.670 1.00 20.04 207 PRO A O 1
ATOM 1637 N N . VAL A 1 209 ? 21.661 10.348 -9.256 1.00 19.31 208 VAL A N 1
ATOM 1638 C CA . VAL A 1 209 ? 22.464 10.358 -8.037 1.00 19.18 208 VAL A CA 1
ATOM 1639 C C . VAL A 1 209 ? 21.646 11.094 -6.957 1.00 21.26 208 VAL A C 1
ATOM 1640 O O . VAL A 1 209 ? 21.123 12.179 -7.226 1.00 19.44 208 VAL A O 1
ATOM 1644 N N . HIS A 1 210 ? 21.533 10.504 -5.758 1.00 18.82 209 HIS A N 1
ATOM 1645 C CA . HIS A 1 210 ? 20.916 11.153 -4.607 1.00 19.88 209 HIS A CA 1
ATOM 1646 C C . HIS A 1 210 ? 21.923 11.095 -3.479 1.00 20.18 209 HIS A C 1
ATOM 1647 O O . HIS A 1 210 ? 22.300 9.988 -3.039 1.00 22.48 209 HIS A O 1
ATOM 1654 N N . ILE A 1 211 ? 22.323 12.271 -3.000 1.00 19.32 210 ILE A N 1
ATOM 1655 C CA . ILE A 1 211 ? 23.241 12.408 -1.830 1.00 19.67 210 ILE A CA 1
ATOM 1656 C C . ILE A 1 211 ? 22.417 12.814 -0.579 1.00 20.02 210 ILE A C 1
ATOM 1657 O O . ILE A 1 211 ? 21.548 13.693 -0.662 1.00 19.18 210 ILE A O 1
ATOM 1662 N N . LEU A 1 212 ? 22.697 12.145 0.556 1.00 18.61 211 LEU A N 1
ATOM 1663 C CA . LEU A 1 212 ? 22.105 12.455 1.872 1.00 19.53 211 LEU A CA 1
ATOM 1664 C C . LEU A 1 212 ? 23.289 12.888 2.764 1.00 20.60 211 LEU A C 1
ATOM 1665 O O . LEU A 1 212 ? 24.304 12.171 2.848 1.00 20.54 211 LEU A O 1
ATOM 1670 N N . GLN A 1 213 ? 23.167 14.063 3.398 1.00 19.95 212 GLN A N 1
ATOM 1671 C CA . GLN A 1 213 ? 24.286 14.683 4.120 1.00 19.01 212 GLN A CA 1
ATOM 1672 C C . GLN A 1 213 ? 23.780 15.490 5.323 1.00 18.64 212 GLN A C 1
ATOM 1673 O O . GLN A 1 213 ? 22.854 16.342 5.228 1.00 16.77 212 GLN A O 1
ATOM 1679 N N . GLY A 1 214 ? 24.398 15.240 6.477 1.00 17.88 213 GLY A N 1
ATOM 1680 C CA . GLY A 1 214 ? 24.081 15.998 7.674 1.00 16.43 213 GLY A CA 1
ATOM 1681 C C . GLY A 1 214 ? 24.856 17.305 7.766 1.00 15.92 213 GLY A C 1
ATOM 1682 O O . GLY A 1 214 ? 26.025 17.375 7.348 1.00 20.00 213 GLY A O 1
ATOM 1691 N N . ALA A 1 216 ? 25.410 18.738 10.740 1.00 18.74 215 ALA A N 1
ATOM 1692 C CA . ALA A 1 216 ? 26.146 18.649 12.021 1.00 18.76 215 ALA A CA 1
ATOM 1693 C C . ALA A 1 216 ? 27.189 17.508 11.986 1.00 20.15 215 ALA A C 1
ATOM 1694 O O . ALA A 1 216 ? 27.481 16.858 12.998 1.00 18.99 215 ALA A O 1
ATOM 1696 N N . ASP A 1 217 ? 27.728 17.246 10.809 1.00 18.43 216 ASP A N 1
ATOM 1697 C CA . ASP A 1 217 ? 28.721 16.175 10.563 1.00 18.08 216 ASP A CA 1
ATOM 1698 C C . ASP A 1 217 ? 30.122 16.750 10.836 1.00 19.21 216 ASP A C 1
ATOM 1699 O O . ASP A 1 217 ? 30.566 17.665 10.126 1.00 19.82 216 ASP A O 1
ATOM 1704 N N . PRO A 1 218 ? 30.806 16.292 11.933 1.00 19.41 217 PRO A N 1
ATOM 1705 C CA . PRO A 1 218 ? 32.124 16.820 12.245 1.00 19.99 217 PRO A CA 1
ATOM 1706 C C . PRO A 1 218 ? 33.289 16.185 11.455 1.00 23.26 217 PRO A C 1
ATOM 1707 O O . PRO A 1 218 ? 34.407 16.653 11.601 1.00 22.67 217 PRO A O 1
ATOM 1711 N N . ASP A 1 219 ? 33.024 15.176 10.624 1.00 21.66 218 ASP A N 1
ATOM 1712 C CA . ASP A 1 219 ? 34.052 14.431 9.885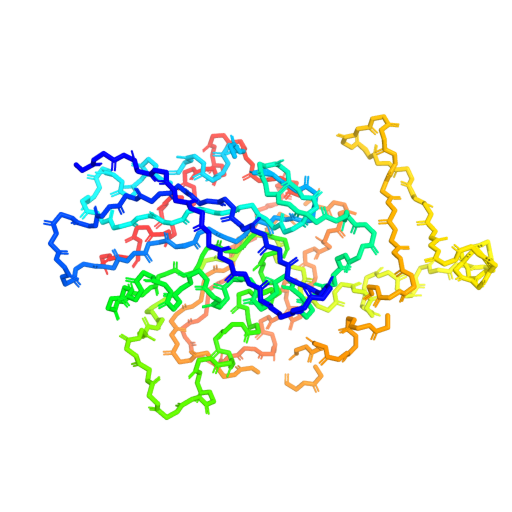 1.00 22.81 218 ASP A CA 1
ATOM 1713 C C . ASP A 1 219 ? 34.089 14.806 8.396 1.00 25.04 218 ASP A C 1
ATOM 1714 O O . ASP A 1 219 ? 35.146 15.132 7.876 1.00 25.08 218 ASP A O 1
ATOM 1719 N N . VAL A 1 220 ? 32.928 14.760 7.741 1.00 23.73 219 VAL A N 1
ATOM 1720 C CA . VAL A 1 220 ? 32.765 15.271 6.364 1.00 22.38 219 VAL A CA 1
ATOM 1721 C C . VAL A 1 220 ? 31.868 16.544 6.400 1.00 22.54 219 VAL A C 1
ATOM 1722 O O . VAL A 1 220 ? 30.677 16.429 6.593 1.00 21.81 219 VAL A O 1
ATOM 1726 N N . PRO A 1 221 ? 32.445 17.753 6.265 1.00 22.58 220 PRO A N 1
ATOM 1727 C CA . PRO A 1 221 ? 31.658 18.991 6.317 1.00 22.40 220 PRO A CA 1
ATOM 1728 C C . PRO A 1 221 ? 30.594 18.981 5.225 1.00 21.84 220 PRO A C 1
ATOM 1729 O O . PRO A 1 221 ? 30.881 18.482 4.142 1.00 21.80 220 PRO A O 1
ATOM 1733 N N . TYR A 1 222 ? 29.402 19.503 5.504 1.00 21.45 221 TYR A N 1
ATOM 1734 C CA . TYR A 1 222 ? 28.331 19.458 4.492 1.00 20.02 221 TYR A CA 1
ATOM 1735 C C . TYR A 1 222 ? 28.749 20.208 3.210 1.00 19.65 221 TYR A C 1
ATOM 1736 O O . TYR A 1 222 ? 28.259 19.896 2.125 1.00 21.90 221 TYR A O 1
ATOM 1745 N N . GLN A 1 223 ? 29.631 21.204 3.350 1.00 19.43 222 GLN A N 1
ATOM 1746 C CA . GLN A 1 223 ? 30.175 21.959 2.183 1.00 21.20 222 GLN A CA 1
ATOM 1747 C C . GLN A 1 223 ? 30.867 21.016 1.166 1.00 20.45 222 GLN A C 1
ATOM 1748 O O . GLN A 1 223 ? 30.957 21.330 -0.049 1.00 20.99 222 GLN A O 1
ATOM 1754 N N . HIS A 1 224 ? 31.383 19.873 1.660 1.00 19.69 223 HIS A N 1
ATOM 1755 C CA . HIS A 1 224 ? 32.021 18.867 0.793 1.00 20.48 223 HIS A CA 1
ATOM 1756 C C . HIS A 1 224 ? 30.985 18.246 -0.168 1.00 21.88 223 HIS A C 1
ATOM 1757 O O . HIS A 1 224 ? 31.324 17.933 -1.342 1.00 20.96 223 HIS A O 1
ATOM 1764 N N . ALA A 1 225 ? 29.741 18.084 0.293 1.00 19.43 224 ALA A N 1
ATOM 1765 C CA . ALA A 1 225 ? 28.646 17.557 -0.544 1.00 20.80 224 ALA A CA 1
ATOM 1766 C C . ALA A 1 225 ? 28.257 18.571 -1.632 1.00 22.42 224 ALA A C 1
ATOM 1767 O O . ALA A 1 225 ? 27.997 18.189 -2.770 1.00 22.41 224 ALA A O 1
ATOM 1769 N N . LEU A 1 226 ? 28.234 19.863 -1.283 1.00 20.64 225 LEU A N 1
ATOM 1770 C CA . LEU A 1 226 ? 27.997 20.945 -2.253 1.00 21.13 225 LEU A CA 1
ATOM 1771 C C . LEU A 1 226 ? 29.120 20.977 -3.297 1.00 23.91 225 LEU A C 1
ATOM 1772 O O . LEU A 1 226 ? 28.851 21.175 -4.482 1.00 20.80 225 LEU A O 1
ATOM 1777 N N . LYS A 1 227 ? 30.371 20.767 -2.866 1.00 20.79 226 LYS A N 1
ATOM 1778 C CA . LYS A 1 227 ? 31.507 20.657 -3.807 1.00 21.52 226 LYS A CA 1
ATOM 1779 C C . LYS A 1 227 ? 31.316 19.461 -4.785 1.00 21.15 226 LYS A C 1
ATOM 1780 O O . LYS A 1 227 ? 31.493 19.605 -6.014 1.00 21.80 226 LYS A O 1
ATOM 1786 N N . LEU A 1 228 ? 30.919 18.309 -4.263 1.00 20.73 227 LEU A N 1
ATOM 1787 C CA . LEU A 1 228 ? 30.643 17.141 -5.134 1.00 21.31 227 LEU A CA 1
ATOM 1788 C C . LEU A 1 228 ? 29.547 17.439 -6.185 1.00 21.09 227 LEU A C 1
ATOM 1789 O O . LEU A 1 228 ? 29.696 17.082 -7.361 1.00 21.46 227 LEU A O 1
ATOM 1794 N N . VAL A 1 229 ? 28.478 18.136 -5.785 1.00 20.07 228 VAL A N 1
ATOM 1795 C CA . VAL A 1 229 ? 27.420 18.486 -6.732 1.00 19.71 228 VAL A CA 1
ATOM 1796 C C . VAL A 1 229 ? 27.976 19.363 -7.888 1.00 21.70 228 VAL A C 1
ATOM 1797 O O . VAL A 1 229 ? 27.590 19.182 -9.039 1.00 21.18 228 VAL A O 1
ATOM 1801 N N . GLU A 1 230 ? 28.914 20.267 -7.588 1.00 21.47 229 GLU A N 1
ATOM 1802 C CA . GLU A 1 230 ? 29.568 21.102 -8.621 1.00 22.15 229 GLU A CA 1
ATOM 1803 C C . GLU A 1 230 ? 30.401 20.276 -9.617 1.00 20.52 229 GLU A C 1
ATOM 1804 O O . GLU A 1 230 ? 30.716 20.771 -10.676 1.00 21.16 229 GLU A O 1
ATOM 1810 N N . HIS A 1 231 ? 30.752 19.042 -9.269 1.00 19.31 230 HIS A N 1
ATOM 1811 C CA . HIS A 1 231 ? 31.543 18.150 -10.138 1.00 21.45 230 HIS A CA 1
ATOM 1812 C C . HIS A 1 231 ? 30.692 17.026 -10.798 1.00 22.30 230 HIS A C 1
ATOM 1813 O O . HIS A 1 231 ? 31.232 16.137 -11.456 1.00 23.34 230 HIS A O 1
ATOM 1820 N N . LEU A 1 232 ? 29.377 17.065 -10.589 1.00 22.39 231 LEU A N 1
ATOM 1821 C CA . LEU A 1 232 ? 28.463 16.041 -11.142 1.00 21.55 231 LEU A CA 1
ATOM 1822 C C . LEU A 1 232 ? 27.662 16.614 -12.301 1.00 24.73 231 LEU A C 1
ATOM 1823 O O . LEU A 1 232 ? 27.731 17.807 -12.584 1.00 23.74 231 LEU A O 1
ATOM 1828 N N . PRO A 1 233 ? 26.979 15.744 -13.063 1.00 28.48 232 PRO A N 1
ATOM 1829 C CA . PRO A 1 233 ? 26.284 16.247 -14.238 1.00 29.94 232 PRO A CA 1
ATOM 1830 C C . PRO A 1 233 ? 25.212 17.296 -13.899 1.00 29.42 232 PRO A C 1
ATOM 1831 O O . PRO A 1 233 ? 24.723 17.360 -12.754 1.00 25.39 232 PRO A O 1
ATOM 1835 N N . ALA A 1 234 ? 24.849 18.091 -14.897 1.00 24.37 233 ALA A N 1
ATOM 1836 C CA . ALA A 1 234 ? 23.818 19.127 -14.741 1.00 25.83 233 ALA A CA 1
ATOM 1837 C C . ALA A 1 234 ? 22.345 18.602 -14.647 1.00 24.23 233 ALA A C 1
ATOM 1838 O O . ALA A 1 234 ? 21.413 19.402 -14.558 1.00 26.59 233 ALA A O 1
ATOM 1840 N N . ASP A 1 235 ? 22.155 17.283 -14.714 1.00 25.87 234 ASP A N 1
ATOM 1841 C CA A ASP A 1 235 ? 20.829 16.663 -14.679 0.50 25.86 234 ASP A CA 1
ATOM 1842 C CA B ASP A 1 235 ? 20.817 16.655 -14.692 0.50 26.69 234 ASP A CA 1
ATOM 1843 C C . ASP A 1 235 ? 20.812 15.464 -13.724 1.00 25.15 234 ASP A C 1
ATOM 1844 O O . ASP A 1 235 ? 21.860 14.820 -13.464 1.00 23.92 234 ASP A O 1
ATOM 1853 N N . ASP A 1 236 ? 19.631 15.172 -13.201 1.00 20.93 235 ASP A N 1
ATOM 1854 C CA . ASP A 1 236 ? 19.377 13.968 -12.418 1.00 22.28 235 ASP A CA 1
ATOM 1855 C C . ASP A 1 236 ? 20.235 13.831 -11.172 1.00 19.20 235 ASP A C 1
ATOM 1856 O O . ASP A 1 236 ? 20.676 12.718 -10.861 1.00 20.76 235 ASP A O 1
ATOM 1861 N N . VAL A 1 237 ? 20.494 14.943 -10.477 1.00 16.70 236 VAL A N 1
ATOM 1862 C CA . VAL A 1 237 ? 21.254 14.911 -9.191 1.00 16.05 236 VAL A CA 1
ATOM 1863 C C . VAL A 1 237 ? 20.387 15.623 -8.140 1.00 15.74 236 VAL A C 1
ATOM 1864 O O . VAL A 1 237 ? 19.850 16.708 -8.404 1.00 13.40 236 VAL A O 1
ATOM 1868 N N . VAL A 1 238 ? 20.259 15.000 -6.956 1.00 18.09 237 VAL A N 1
ATOM 1869 C CA . VAL A 1 238 ? 19.486 15.568 -5.846 1.00 15.08 237 VAL A CA 1
ATOM 1870 C C . VAL A 1 238 ? 20.373 15.509 -4.604 1.00 16.49 237 VAL A C 1
ATOM 1871 O O . VAL A 1 238 ? 21.076 14.503 -4.375 1.00 19.75 237 VAL A O 1
ATOM 1875 N N . LEU A 1 239 ? 20.376 16.602 -3.828 1.00 17.64 238 LEU 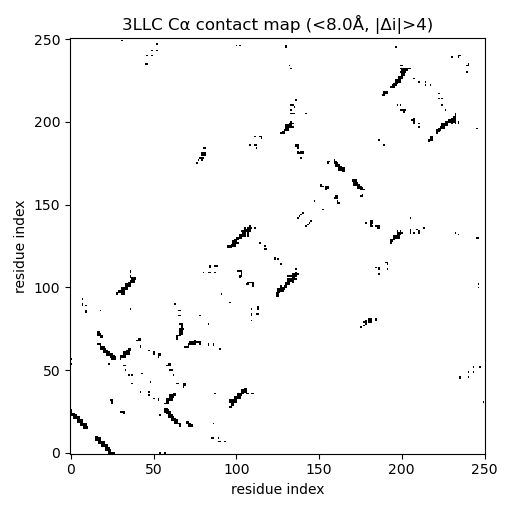A N 1
ATOM 1876 C CA . LEU A 1 239 ? 21.149 16.647 -2.546 1.00 16.98 238 LEU A CA 1
ATOM 1877 C C . LEU A 1 239 ? 20.153 16.967 -1.395 1.00 17.77 238 LEU A C 1
ATOM 1878 O O . LEU A 1 239 ? 19.481 17.985 -1.430 1.00 18.81 238 LEU A O 1
ATOM 1883 N N . THR A 1 240 ? 20.043 16.062 -0.417 1.00 18.13 239 THR A N 1
ATOM 1884 C CA . THR A 1 240 ? 19.179 16.246 0.716 1.00 17.05 239 THR A CA 1
ATOM 1885 C C . THR A 1 240 ? 20.111 16.580 1.905 1.00 20.72 239 THR A C 1
ATOM 1886 O O . THR A 1 240 ? 20.891 15.710 2.346 1.00 20.40 239 THR A O 1
ATOM 1890 N N . LEU A 1 241 ? 19.980 17.804 2.419 1.00 19.23 240 LEU A N 1
ATOM 1891 C CA . LEU A 1 241 ? 20.744 18.301 3.577 1.00 18.21 240 LEU A CA 1
ATOM 1892 C C . LEU A 1 241 ? 19.836 18.242 4.831 1.00 16.42 240 LEU A C 1
ATOM 1893 O O . LEU A 1 241 ? 18.722 18.768 4.852 1.00 17.12 240 LEU A O 1
ATOM 1898 N N . VAL A 1 242 ? 20.317 17.547 5.854 1.00 17.43 241 VAL A N 1
ATOM 1899 C CA . VAL A 1 242 ? 19.552 17.325 7.072 1.00 16.21 241 VAL A CA 1
ATOM 1900 C C . VAL A 1 242 ? 20.257 18.180 8.175 1.00 17.16 241 VAL A C 1
ATOM 1901 O O . VAL A 1 242 ? 21.385 17.840 8.565 1.00 18.33 241 VAL A O 1
ATOM 1905 N N . ARG A 1 243 ? 19.601 19.223 8.652 1.00 14.03 242 ARG A N 1
ATOM 1906 C CA . ARG A 1 243 ? 20.234 20.245 9.500 1.00 14.94 242 ARG A CA 1
ATOM 1907 C C . ARG A 1 243 ? 20.945 19.625 10.737 1.00 18.65 242 ARG A C 1
ATOM 1908 O O . ARG A 1 243 ? 22.088 19.990 11.019 1.00 19.16 242 ARG A O 1
ATOM 1916 N N . ASP A 1 244 ? 20.262 18.723 11.437 1.00 18.77 243 ASP A N 1
ATOM 1917 C CA . ASP A 1 244 ? 20.796 18.127 12.688 1.00 19.58 243 ASP A CA 1
ATOM 1918 C C . ASP A 1 244 ? 21.435 16.748 12.518 1.00 20.42 243 ASP A C 1
ATOM 1919 O O . ASP A 1 244 ? 21.772 16.087 13.507 1.00 17.07 243 ASP A O 1
ATOM 1924 N N . GLY A 1 245 ? 21.646 16.302 11.291 1.00 16.16 244 GLY A N 1
ATOM 1925 C CA . GLY A 1 245 ? 22.263 15.017 11.039 1.00 18.34 244 GLY A CA 1
ATOM 1926 C C . GLY A 1 245 ? 23.770 14.978 11.294 1.00 19.68 244 GLY A C 1
ATOM 1927 O O . GLY A 1 245 ? 24.470 15.958 11.023 1.00 18.82 244 GLY A O 1
ATOM 1928 N N . ASP A 1 246 ? 24.268 13.859 11.855 1.00 20.27 245 ASP A N 1
ATOM 1929 C CA . ASP A 1 246 ? 25.695 13.705 12.131 1.00 20.25 245 ASP A CA 1
ATOM 1930 C C . ASP A 1 246 ? 26.329 12.811 11.104 1.00 22.88 245 ASP A C 1
ATOM 1931 O O . ASP A 1 246 ? 25.705 12.545 10.065 1.00 21.21 245 ASP A O 1
ATOM 1936 N N . HIS A 1 247 ? 27.568 12.357 11.327 1.00 19.49 246 HIS A N 1
ATOM 1937 C CA . HIS A 1 247 ? 28.253 11.576 10.290 1.00 21.28 246 HIS A CA 1
ATOM 1938 C C . HIS A 1 247 ? 27.611 10.186 10.054 1.00 23.73 246 HIS A C 1
ATOM 1939 O O . HIS A 1 247 ? 27.654 9.672 8.954 1.00 24.66 246 HIS A O 1
ATOM 1946 N N . ARG A 1 248 ? 27.045 9.589 11.087 1.00 22.56 247 ARG A N 1
ATOM 1947 C CA . ARG A 1 248 ? 26.529 8.208 10.966 1.00 28.27 247 ARG A CA 1
ATOM 1948 C C . ARG A 1 248 ? 25.158 8.113 10.261 1.00 28.57 247 ARG A C 1
ATOM 1949 O O . ARG A 1 248 ? 24.869 7.085 9.610 1.00 26.05 247 ARG A O 1
ATOM 1953 N N . LEU A 1 249 ? 24.338 9.179 10.384 1.00 23.73 248 LEU A N 1
ATOM 1954 C CA . LEU A 1 249 ? 23.003 9.234 9.757 1.00 23.27 248 LEU A CA 1
ATOM 1955 C C . LEU A 1 249 ? 22.270 7.897 9.914 1.00 24.77 248 LEU A C 1
ATOM 1956 O O . LEU A 1 249 ? 21.881 7.270 8.922 1.00 23.53 248 LEU A O 1
ATOM 1961 N N . SER A 1 250 ? 22.126 7.444 11.161 1.00 21.54 249 SER A N 1
ATOM 1962 C CA . SER A 1 250 ? 21.545 6.131 11.457 1.00 24.84 249 SER A CA 1
ATOM 1963 C C . SER A 1 250 ? 20.427 6.175 12.502 1.00 23.35 249 SER A C 1
ATOM 1964 O O . SER A 1 250 ? 20.016 5.139 13.036 1.00 23.86 249 SER A O 1
ATOM 1967 N N . ARG A 1 251 ? 19.889 7.366 12.805 1.00 21.69 250 ARG A N 1
ATOM 1968 C CA . ARG A 1 251 ? 18.660 7.444 13.583 1.00 21.74 250 ARG A CA 1
ATOM 1969 C C . ARG A 1 251 ? 17.508 6.868 12.726 1.00 21.14 250 ARG A C 1
ATOM 1970 O O . ARG A 1 251 ? 17.635 6.803 11.488 1.00 18.91 250 ARG A O 1
ATOM 1978 N N . PRO A 1 252 ? 16.405 6.468 13.359 1.00 21.66 251 PRO A N 1
ATOM 1979 C CA . PRO A 1 252 ? 15.195 6.008 12.646 1.00 22.73 251 PRO A CA 1
ATOM 1980 C C . PRO A 1 252 ? 14.735 6.941 11.510 1.00 24.58 251 PRO A C 1
ATOM 1981 O O . PRO A 1 252 ? 14.542 6.472 10.388 1.00 20.30 251 PRO A O 1
ATOM 1985 N N . GLN A 1 253 ? 14.631 8.247 11.775 1.00 20.77 252 GLN A N 1
ATOM 1986 C CA . GLN A 1 253 ? 14.306 9.199 10.683 1.00 21.22 252 GLN A CA 1
ATOM 1987 C C . GLN A 1 253 ? 15.329 9.198 9.530 1.00 21.53 252 GLN A C 1
ATOM 1988 O O . GLN A 1 253 ? 14.936 9.349 8.381 1.00 22.48 252 GLN A O 1
ATOM 1994 N N . ASP A 1 254 ? 16.629 9.047 9.824 1.00 19.04 253 ASP A N 1
ATOM 1995 C CA . ASP A 1 254 ? 17.665 8.970 8.809 1.00 20.20 253 ASP A CA 1
ATOM 1996 C C . ASP A 1 254 ? 17.553 7.682 7.962 1.00 21.13 253 ASP A C 1
ATOM 1997 O O . ASP A 1 254 ? 17.710 7.714 6.737 1.00 21.33 253 ASP A O 1
ATOM 2002 N N . ILE A 1 255 ? 17.319 6.564 8.623 1.00 20.17 254 ILE A N 1
ATOM 2003 C CA . ILE A 1 255 ? 17.129 5.272 7.947 1.00 19.71 254 ILE A CA 1
ATOM 2004 C C . ILE A 1 255 ? 15.902 5.327 7.018 1.00 20.27 254 ILE A C 1
ATOM 2005 O O . ILE A 1 255 ? 16.011 4.852 5.873 1.00 22.85 254 ILE A O 1
ATOM 2010 N N . ASP A 1 256 ? 14.802 5.962 7.472 1.00 19.17 255 ASP A N 1
ATOM 2011 C CA A ASP A 1 256 ? 13.610 6.164 6.636 0.50 20.58 255 ASP A CA 1
ATOM 2012 C CA B ASP A 1 256 ? 13.614 6.146 6.628 0.50 21.73 255 ASP A CA 1
ATOM 2013 C C . ASP A 1 256 ? 13.960 6.943 5.361 1.00 21.38 255 ASP A C 1
ATOM 2014 O O . ASP A 1 256 ? 13.535 6.558 4.268 1.00 20.67 255 ASP A O 1
ATOM 2023 N N . ARG A 1 257 ? 14.731 8.045 5.489 1.00 21.03 256 ARG A N 1
ATOM 2024 C CA . ARG A 1 257 ? 15.153 8.810 4.293 1.00 22.28 256 ARG A CA 1
ATOM 2025 C C . ARG A 1 257 ? 16.032 7.977 3.357 1.00 22.93 256 ARG A C 1
ATOM 2026 O O . ARG A 1 257 ? 15.887 8.039 2.131 1.00 21.92 256 ARG A O 1
ATOM 2042 N N . ARG A 1 259 ? 16.167 4.617 3.071 1.00 21.07 258 ARG A N 1
ATOM 2043 C CA . ARG A 1 259 ? 15.351 3.539 2.459 1.00 22.71 258 ARG A CA 1
ATOM 2044 C C . ARG A 1 259 ? 14.437 4.113 1.349 1.00 24.30 258 ARG A C 1
ATOM 2045 O O . ARG A 1 259 ? 14.276 3.515 0.275 1.00 22.80 258 ARG A O 1
ATOM 2053 N N . ASN A 1 260 ? 13.877 5.293 1.587 1.00 22.84 259 ASN A N 1
ATOM 2054 C CA . ASN A 1 260 ? 13.040 5.932 0.576 1.00 22.41 259 ASN A CA 1
ATOM 2055 C C . ASN A 1 260 ? 13.867 6.330 -0.675 1.00 22.49 259 ASN A C 1
ATOM 2056 O O . ASN A 1 260 ? 13.370 6.213 -1.806 1.00 20.81 259 ASN A O 1
ATOM 2061 N N . ALA A 1 261 ? 15.092 6.790 -0.466 1.00 19.88 260 ALA A N 1
ATOM 2062 C CA . ALA A 1 261 ? 16.002 7.171 -1.574 1.00 21.94 260 ALA A CA 1
ATOM 2063 C C . ALA A 1 261 ? 16.341 5.930 -2.446 1.00 22.68 260 ALA A C 1
ATOM 2064 O O . ALA A 1 261 ? 16.305 5.999 -3.683 1.00 22.72 260 ALA A O 1
ATOM 2066 N N . ILE A 1 262 ? 16.644 4.804 -1.801 1.00 21.65 261 ILE A N 1
ATOM 2067 C CA . ILE A 1 262 ? 16.942 3.551 -2.532 1.00 20.88 261 ILE A CA 1
ATOM 2068 C C . ILE A 1 262 ? 15.675 3.031 -3.252 1.00 22.41 261 ILE A C 1
ATOM 2069 O O . ILE A 1 262 ? 15.750 2.601 -4.420 1.00 23.67 261 ILE A O 1
ATOM 2074 N N . ARG A 1 263 ? 14.508 3.057 -2.585 1.00 21.21 262 ARG A N 1
ATOM 2075 C CA . ARG A 1 263 ? 13.249 2.635 -3.210 1.00 22.43 262 ARG A CA 1
ATOM 2076 C C . ARG A 1 263 ? 12.916 3.433 -4.486 1.00 23.52 262 ARG A C 1
ATOM 2077 O O . ARG A 1 263 ? 12.442 2.846 -5.468 1.00 20.87 262 ARG A O 1
ATOM 2082 N N . ALA A 1 264 ? 13.171 4.745 -4.480 1.00 22.47 263 ALA A N 1
ATOM 2083 C CA . ALA A 1 264 ? 12.950 5.588 -5.668 1.00 24.80 263 ALA A CA 1
ATOM 2084 C C . ALA A 1 264 ? 13.885 5.201 -6.846 1.00 26.55 263 ALA A C 1
ATOM 2085 O O . ALA A 1 264 ? 13.521 5.434 -7.990 1.00 26.43 263 ALA A O 1
ATOM 2095 N N . ILE A 1 266 ? 14.675 2.011 -7.449 1.00 31.61 265 ILE A N 1
ATOM 2096 C CA . ILE A 1 266 ? 14.144 0.708 -7.886 1.00 30.98 265 ILE A CA 1
ATOM 2097 C C . ILE A 1 266 ? 12.848 0.872 -8.667 1.00 34.89 265 ILE A C 1
ATOM 2098 O O . ILE A 1 266 ? 12.627 0.204 -9.682 1.00 33.17 265 ILE A O 1
ATOM 2103 N N . GLU A 1 267 ? 11.982 1.754 -8.169 1.00 38.72 266 GLU A N 1
ATOM 2104 C CA . GLU A 1 267 ? 10.669 2.017 -8.746 1.00 41.37 266 GLU A CA 1
ATOM 2105 C C . GLU A 1 267 ? 10.705 3.280 -9.614 1.00 42.22 266 GLU A C 1
ATOM 2106 O O . GLU A 1 267 ? 11.652 3.489 -10.385 1.00 43.74 266 GLU A O 1
#

Radius of gyration: 17.75 Å; Cα contacts (8 Å, |Δi|>4): 504; chains: 1; bounding box: 49×39×46 Å

Solvent-accessible surface area: 11810 Å² total

Sequence (251 aa):
RPIETTHAITVGQGSDARSSIAALVVRAPAQQDEERRPTCIIWLLGGYRSDDTGTKALEDDLAASLGVGAIRFDYSGHGASGGAFRDGTISRWLEEALLAVLLDHFKPEKAILVGSSGGWIIALRLIQEELKARHDNNPTQQVSGVLIAPAPDFTSDLIEPLLGDRERRAELAENGYFEEEVSEEYSPEEPNIFTRRALEDGRANRVAGIDDTGCPVHILQGADPDVPYQHALKLVEHLPADDDVVLTLVRDGDHRLSRPQDIDDRRNAIRAIE

InterPro domains:
  IPR000073 Alpha/beta hydrolase fold-1 [PF12697] (60-252)
  IPR029058 Alpha/Beta hydrolase fold [G3DSA:3.40.50.1820] (1-269)
  IPR029058 Alpha/Beta hydrolase fold [SSF53474] (7-264)
  IPR052382 Mitochondrial ABHD10 acyl-protein thioesterase [PTHR16138] (34-266)

Nearest PDB structures (foldseek):
  3llc-assembly1_A  TM=9.980E-01  e=1.718E-51  Allorhizobium ampelinum S4
  7xrh-assembly1_B  TM=7.511E-01  e=5.963E-15  Lactobacillus acidophilus
  3pf9-assembly1_A  TM=7.125E-01  e=1.969E-15  Lactobacillus johnsonii
  7xri-assembly1_B  TM=7.243E-01  e=1.920E-14  Lactobacillus acidophilus
  4dgq-assembly1_C  TM=6.761E-01  e=1.846E-10  Burkholderia cenocepacia J2315

Foldseek 3Di:
DDWDWDWFWFDDDPPIWIKIKIKDAAQDLVQEEEEEQEDDQDDVDQLLVLCVLCVVVRHMYMYIAFDCHDPIHHNSQVDALVRRLSVSLRVCVVVLRQEYEYEAALPLLSVQVNLVVQVPDDDRSYDYAEEYELHNALCVPPVPVVPDDPVQVVCCVPPQWDWDADPPDPDTDIDGVRNVCSVVSHLVAGERPHAYEYEYECEPRRPVVVVVVVVVRYDPDRYYYHYYYHDYRVLNDPVSSVCSVVVVVSD

Secondary structure (DSSP, 8-state):
--EEEEEEEESSGGG-EEEEEEEE--SSTTS-EEEEE--TT----HHHH--HHHHHHT-EEEEEPPTTSTT--S-GGG--HHHHHHHHHHHHHHH--SEEEEEEE--HHHHHHHHHHHHT-S--S-EE---EES--TTHIIIIIGGG--HHHHHHHHHHSEEEE--TT-SS-EEEES---HHHHT--------S-EEEEE---SSS-HHHHHHHHHTS-SSSEEEEE-TT--SS--SHHHHH--HHHH---

CATH classification: 3.40.50.1820

B-factor: mean 27.84, std 11.0, range [10.21, 90.04]

Organism: Allorhizobium ampelinum (strain ATCC BAA-846 / DSM 112012 / S4) (NCBI:txid311402)